Protein AF-0000000085036909 (afdb_homodimer)

pLDDT: mean 96.8, std 3.15, range [80.12, 98.94]

InterPro domains:
  IPR023635 Peptide deformylase [PF01327] (7-136)
  IPR023635 Peptide deformylase [PIRSF004749] (11-136)
  IPR023635 Peptide deformylase [PR01576] (30-59)
  IPR023635 Peptide deformylase [PR01576] (83-94)
  IPR023635 Peptide deformylase [PR01576] (113-136)
  IPR023635 Peptide deformylase [PTHR10458] (5-136)
  IPR023635 Peptide deformylase [cd00487] (5-136)
  IPR036821 Peptide deformylase superfamily [G3DSA:3.90.45.10] (1-136)
  IPR036821 Peptide deformylase superfamily [SSF56420] (6-136)

Sequence (272 aa):
MIKSVVHDEARLVQRSQPATPADGQTITDLIDTLRANQENCVGMAANMIGVNRRIIVVDMGILPVAMINPEITKMAGPYDTQEGCLSLSGERPTHRFKTIDVTFLNQNFQKQRQTFTGFVAQIIQHEVEHCNGILIMIKSVVHDEARLVQRSQPATPADGQTITDLIDTLRANQENCVGMAANMIGVNRRIIVVD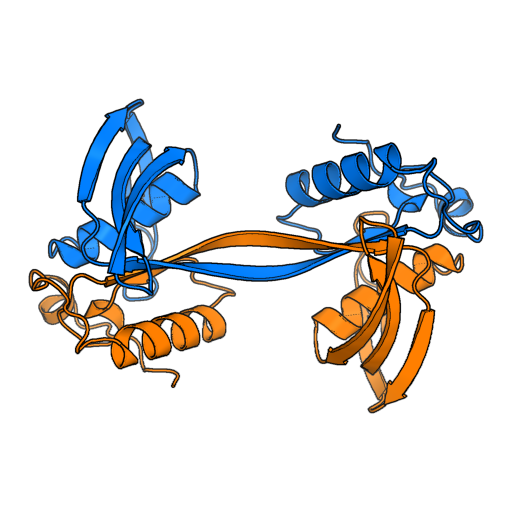MGILPVAMINPEITKMAGPYDTQEGCLSLSGERPTHRFKTIDVTFLNQNFQKQRQTFTGFVAQIIQHEVEHCNGILI

Nearest PDB structures (foldseek):
  6jf8-assembly1_B  TM=5.250E-01  e=4.910E-09  Acinetobacter baumannii
  6jf5-assembly1_A  TM=5.193E-01  e=4.629E-09  Acinetobacter baumannii
  6jf3-assembly1_B  TM=5.203E-01  e=6.213E-09  Acinetobacter baumannii
  6jf6-assembly1_D  TM=5.079E-01  e=4.115E-09  Acinetobacter baumannii
  6jf7-assembly1_A  TM=5.240E-01  e=5.523E-09  Acinetobacter baumannii

Solvent-accessible surface area (backbone atoms only — not comparable to full-atom values): 14535 Å² total; per-residue (Å²): 92,72,61,67,74,41,59,57,62,79,64,38,41,47,61,33,38,83,61,56,85,86,45,52,64,57,54,50,22,50,52,42,30,43,63,75,38,50,92,72,38,60,57,43,28,35,44,42,57,70,37,66,33,21,35,32,34,36,43,76,40,76,41,73,43,57,34,35,50,59,41,80,77,45,74,42,65,75,46,79,50,72,45,67,44,86,48,49,84,65,70,44,77,41,81,45,39,40,31,32,30,36,38,24,20,38,92,84,65,44,82,43,75,50,77,39,50,51,70,59,22,44,46,50,53,50,31,49,31,33,32,65,21,37,86,116,92,72,60,67,73,41,60,57,62,79,66,39,42,47,61,33,38,83,60,54,86,87,45,52,66,56,56,50,21,49,51,42,30,43,64,76,36,50,92,74,38,58,58,43,29,34,42,42,56,72,36,65,32,22,36,32,35,34,43,76,39,75,42,72,44,56,33,34,51,57,41,79,78,45,73,41,65,74,47,78,49,72,44,67,44,87,50,49,84,65,69,45,77,42,79,46,36,40,32,32,30,36,38,25,20,38,93,83,66,44,82,42,74,50,78,38,50,51,68,57,23,44,46,51,52,52,31,50,30,34,33,64,23,37,89,114

Radius of gyration: 21.13 Å; Cα contacts (8 Å, |Δi|>4): 619; chains: 2; bounding box: 41×58×46 Å

Organism: Levilactobacillus brevis (strain ATCC 367 / BCRC 12310 / CIP 105137 / JCM 1170 / LMG 11437 / NCIMB 947 / NCTC 947) (NCBI:txid387344)

Foldseek 3Di:
DAADFDPDVVQVPDAADEDDPVCVVLQVRQVVNCVVVVVPDFKDASSRRPHRYGDMDGRPDDDDWDFAPKDWDDFAAKDKDWDDDPVDDDIDIDIFGQKIWMWGAGPVGHIDIDMDGDPVRVVVVQVVCVVVVHRD/DAADFDPPVVQVPDAADEDDPVCVVLQVRQVVNCVVVVVPDFKDASSRRPHRYGDMDGRPDDDDWDFAPKDWDDFAAKDKDWDDDPVDDDIDIDIFGQKIWMWGAGPVGHIDIDMDGDPVRVVVVQVVCVVVVHND

Structure (mmCIF, N/CA/C/O backbone):
data_AF-0000000085036909-model_v1
#
loop_
_entity.id
_entity.type
_entity.pdbx_description
1 polymer 'N-formylmethionyl-tRNA deformylase'
#
loop_
_atom_site.group_PDB
_atom_site.id
_atom_site.type_symbol
_atom_site.label_atom_id
_atom_site.label_alt_id
_atom_site.label_comp_id
_atom_site.label_asym_id
_atom_site.label_entity_id
_atom_site.label_seq_id
_atom_site.pdbx_PDB_ins_code
_atom_site.Cartn_x
_atom_site.Cartn_y
_atom_site.Cartn_z
_atom_site.occupancy
_atom_site.B_iso_or_equiv
_atom_site.auth_seq_id
_atom_site.auth_comp_id
_atom_site.auth_asym_id
_atom_site.auth_atom_id
_atom_site.pdbx_PDB_model_num
ATOM 1 N N . MET A 1 1 ? 15.594 -10.531 -6.348 1 94.06 1 MET A N 1
ATOM 2 C CA . MET A 1 1 ? 15.891 -9.914 -7.637 1 94.06 1 MET A CA 1
ATOM 3 C C . MET A 1 1 ? 14.633 -9.789 -8.492 1 94.06 1 MET A C 1
ATOM 5 O O . MET A 1 1 ? 13.789 -10.688 -8.484 1 94.06 1 MET A O 1
ATOM 9 N N . ILE A 1 2 ? 14.594 -8.766 -9.195 1 97 2 ILE A N 1
ATOM 10 C CA . ILE A 1 2 ? 13.477 -8.531 -10.102 1 97 2 ILE A CA 1
ATOM 11 C C . ILE A 1 2 ? 13.578 -9.484 -11.289 1 97 2 ILE A C 1
ATOM 13 O O . ILE A 1 2 ? 14.641 -9.625 -11.898 1 97 2 ILE A O 1
ATOM 17 N N . LYS A 1 3 ? 12.531 -10.133 -11.578 1 98 3 LYS A N 1
ATOM 18 C CA . LYS A 1 3 ? 12.5 -11.109 -12.664 1 98 3 LYS A CA 1
ATOM 19 C C . LYS A 1 3 ? 11.625 -10.617 -13.812 1 98 3 LYS A C 1
ATOM 21 O O . LYS A 1 3 ? 10.781 -9.734 -13.625 1 98 3 LYS A O 1
ATOM 26 N N . SER A 1 4 ? 11.914 -11.164 -14.938 1 97.81 4 SER A N 1
ATOM 27 C CA . SER A 1 4 ? 11.055 -10.875 -16.078 1 97.81 4 SER A CA 1
ATOM 28 C C . SER A 1 4 ? 9.711 -11.578 -15.953 1 97.81 4 SER A C 1
ATOM 30 O O . SER A 1 4 ? 9.633 -12.695 -15.445 1 97.81 4 SER A O 1
ATOM 32 N N . VAL A 1 5 ? 8.734 -11 -16.547 1 97.94 5 VAL A N 1
ATOM 33 C CA . VAL A 1 5 ? 7.383 -11.539 -16.484 1 97.94 5 VAL A CA 1
ATOM 34 C C . VAL A 1 5 ? 7.145 -12.469 -17.672 1 97.94 5 VAL A C 1
ATOM 36 O O . VAL A 1 5 ? 7.5 -12.141 -18.797 1 97.94 5 VAL A O 1
ATOM 39 N N . VAL A 1 6 ? 6.613 -13.617 -17.391 1 98.06 6 VAL A N 1
ATOM 40 C CA . VAL A 1 6 ? 6.293 -14.609 -18.422 1 98.06 6 VAL A CA 1
ATOM 41 C C . VAL A 1 6 ? 4.988 -14.227 -19.125 1 98.06 6 VAL A C 1
ATOM 43 O O . VAL A 1 6 ? 3.984 -13.945 -18.469 1 98.06 6 VAL A O 1
ATOM 46 N N . HIS A 1 7 ? 5.012 -14.234 -20.438 1 97.56 7 HIS A N 1
ATOM 47 C CA . HIS A 1 7 ? 3.822 -13.891 -21.219 1 97.56 7 HIS A CA 1
ATOM 48 C C . HIS A 1 7 ? 3.342 -15.078 -22.047 1 97.56 7 HIS A C 1
ATOM 50 O O . HIS A 1 7 ? 2.291 -15 -22.688 1 97.56 7 HIS A O 1
ATOM 56 N N . ASP A 1 8 ? 4.09 -16.156 -22.016 1 97.06 8 ASP A N 1
ATOM 57 C CA . ASP A 1 8 ? 3.738 -17.375 -22.734 1 97.06 8 ASP A CA 1
ATOM 58 C C . ASP A 1 8 ? 2.586 -18.109 -22.047 1 97.06 8 ASP A C 1
ATOM 60 O O . ASP A 1 8 ? 2.777 -18.734 -21.016 1 97.06 8 ASP A O 1
ATOM 64 N N . GLU A 1 9 ? 1.397 -18.094 -22.641 1 95.62 9 GLU A N 1
ATOM 65 C CA . GLU A 1 9 ? 0.203 -18.688 -22.031 1 95.62 9 GLU A CA 1
ATOM 66 C C . GLU A 1 9 ? 0.373 -20.188 -21.812 1 95.62 9 GLU A C 1
ATOM 68 O O . GLU A 1 9 ? -0.154 -20.734 -20.844 1 95.62 9 GLU A O 1
ATOM 73 N N . ALA A 1 10 ? 1.074 -20.859 -22.672 1 96.31 10 ALA A N 1
ATOM 74 C CA . ALA A 1 10 ? 1.283 -22.297 -22.562 1 96.31 10 ALA A CA 1
ATOM 75 C C . ALA A 1 10 ? 2.02 -22.641 -21.266 1 96.31 10 ALA A C 1
ATOM 77 O O . ALA A 1 10 ? 1.785 -23.703 -20.672 1 96.31 10 ALA A O 1
ATOM 78 N N . ARG A 1 11 ? 2.857 -21.781 -20.891 1 96.25 11 ARG A N 1
ATOM 79 C CA . ARG A 1 11 ? 3.596 -21.984 -19.656 1 96.25 11 ARG A CA 1
ATOM 80 C C . ARG A 1 11 ? 2.732 -21.641 -18.438 1 96.25 11 ARG A C 1
ATOM 82 O O . ARG A 1 11 ? 2.836 -22.281 -17.391 1 96.25 11 ARG A O 1
ATOM 89 N N . LEU A 1 12 ? 1.892 -20.703 -18.625 1 97.44 12 LEU A N 1
ATOM 90 C CA . LEU A 1 12 ? 1.121 -20.156 -17.516 1 97.44 12 LEU A CA 1
ATOM 91 C C . LEU A 1 12 ? -0.038 -21.078 -17.156 1 97.44 12 LEU A C 1
ATOM 93 O O . LEU A 1 12 ? -0.618 -20.953 -16.078 1 97.44 12 LEU A O 1
ATOM 97 N N . VAL A 1 13 ? -0.353 -22.047 -18 1 97.25 13 VAL A N 1
ATOM 98 C CA . VAL A 1 13 ? -1.506 -22.891 -17.719 1 97.25 13 VAL A CA 1
ATOM 99 C C . VAL A 1 13 ? -1.048 -24.203 -17.062 1 97.25 13 VAL A C 1
ATOM 101 O O . VAL A 1 13 ? -1.859 -25.094 -16.812 1 97.25 13 VAL A O 1
ATOM 104 N N . GLN A 1 14 ? 0.235 -24.312 -16.828 1 97.44 14 GLN A N 1
ATOM 105 C CA . GLN A 1 14 ? 0.732 -25.484 -16.109 1 97.44 14 GLN A CA 1
ATOM 106 C C . GLN A 1 14 ? 0.448 -25.375 -14.617 1 97.44 14 GLN A C 1
ATOM 108 O O . GLN A 1 14 ? 0.795 -24.375 -13.984 1 97.44 14 GLN A O 1
ATOM 113 N N . ARG A 1 15 ? -0.161 -26.438 -14.078 1 98.19 15 ARG A N 1
ATOM 114 C CA . ARG A 1 15 ? -0.463 -26.438 -12.648 1 98.19 15 ARG A CA 1
ATOM 115 C C . ARG A 1 15 ? 0.816 -26.406 -11.82 1 98.19 15 ARG A C 1
ATOM 117 O O . ARG A 1 15 ? 1.766 -27.141 -12.102 1 98.19 15 ARG A O 1
ATOM 124 N N . SER A 1 16 ? 0.781 -25.562 -10.852 1 98.62 16 SER A N 1
ATOM 125 C CA . SER A 1 16 ? 1.952 -25.406 -9.992 1 98.62 16 SER A CA 1
ATOM 126 C C . SER A 1 16 ? 2.102 -26.594 -9.047 1 98.62 16 SER A C 1
ATOM 128 O O . SER A 1 16 ? 1.113 -27.234 -8.688 1 98.62 16 SER A O 1
ATOM 130 N N . GLN A 1 17 ? 3.287 -26.844 -8.656 1 98.69 17 GLN A N 1
ATOM 131 C CA . GLN A 1 17 ? 3.604 -27.844 -7.629 1 98.69 17 GLN A CA 1
ATOM 132 C C . GLN A 1 17 ? 3.67 -27.203 -6.246 1 98.69 17 GLN A C 1
ATOM 134 O O . GLN A 1 17 ? 3.99 -26.016 -6.121 1 98.69 17 GLN A O 1
ATOM 139 N N . PRO A 1 18 ? 3.434 -28.016 -5.207 1 98.69 18 PRO A N 1
ATOM 140 C CA . PRO A 1 18 ? 3.541 -27.453 -3.861 1 98.69 18 PRO A CA 1
ATOM 141 C C . PRO A 1 18 ? 4.922 -26.859 -3.57 1 98.69 18 PRO A C 1
ATOM 143 O O . PRO A 1 18 ? 5.934 -27.422 -3.994 1 98.69 18 PRO A O 1
ATOM 146 N N . ALA A 1 19 ? 4.906 -25.75 -2.859 1 98.75 19 ALA A N 1
ATOM 147 C CA . 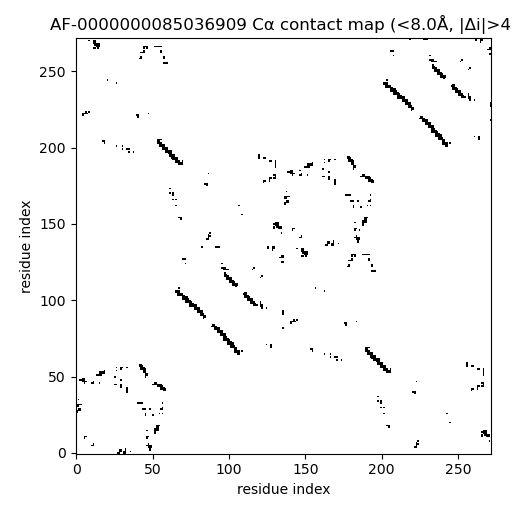ALA A 1 19 ? 6.156 -25.109 -2.465 1 98.75 19 ALA A CA 1
ATOM 148 C C . ALA A 1 19 ? 6.695 -25.703 -1.167 1 98.75 19 ALA A C 1
ATOM 150 O O . ALA A 1 19 ? 5.938 -26.281 -0.382 1 98.75 19 ALA A O 1
ATOM 151 N N . THR A 1 20 ? 7.992 -25.594 -0.98 1 98.06 20 THR A N 1
ATOM 152 C CA . THR A 1 20 ? 8.711 -26.031 0.212 1 98.06 20 THR A CA 1
ATOM 153 C C . THR A 1 20 ? 9.648 -24.938 0.712 1 98.06 20 THR A C 1
ATOM 155 O O . THR A 1 20 ? 9.844 -23.922 0.039 1 98.06 20 THR A O 1
ATOM 158 N N . PRO A 1 21 ? 10.203 -25.141 1.901 1 97.06 21 PRO A N 1
ATOM 159 C CA . PRO A 1 21 ? 11.141 -24.141 2.418 1 97.06 21 PRO A CA 1
ATOM 160 C C . PRO A 1 21 ? 12.32 -23.906 1.482 1 97.06 21 PRO A C 1
ATOM 162 O O . PRO A 1 21 ? 12.961 -22.844 1.548 1 97.06 21 PRO A O 1
ATOM 165 N N . ALA A 1 22 ? 12.555 -24.797 0.584 1 97.25 22 ALA A N 1
ATOM 166 C CA . ALA A 1 22 ? 13.633 -24.641 -0.392 1 97.25 22 ALA A CA 1
ATOM 167 C C . ALA A 1 22 ? 13.297 -23.562 -1.414 1 97.25 22 ALA A C 1
ATOM 169 O O . ALA A 1 22 ? 14.18 -23.094 -2.148 1 97.25 22 ALA A O 1
ATOM 170 N N . ASP A 1 23 ? 12.102 -23.094 -1.407 1 97.94 23 ASP A N 1
ATOM 171 C CA . ASP A 1 23 ? 11.648 -22.125 -2.402 1 97.94 23 ASP A CA 1
ATOM 172 C C . ASP A 1 23 ? 11.727 -20.703 -1.862 1 97.94 23 ASP A C 1
ATOM 174 O O . ASP A 1 23 ? 11.078 -19.797 -2.387 1 97.94 23 ASP A O 1
ATOM 178 N N . GLY A 1 24 ? 12.492 -20.438 -0.903 1 97.25 24 GLY A N 1
ATOM 179 C CA . GLY A 1 24 ? 12.609 -19.141 -0.262 1 97.25 24 GLY A CA 1
ATOM 180 C C . GLY A 1 24 ? 13.016 -18.031 -1.22 1 97.25 24 GLY A C 1
ATOM 181 O O . GLY A 1 24 ? 12.492 -16.922 -1.153 1 97.25 24 GLY A O 1
ATOM 182 N N . GLN A 1 25 ? 13.93 -18.375 -2.084 1 97.75 25 GLN A N 1
ATOM 183 C CA . GLN A 1 25 ? 14.398 -17.375 -3.037 1 97.75 25 GLN A CA 1
ATOM 184 C C . GLN A 1 25 ? 13.281 -16.938 -3.982 1 97.75 25 GLN A C 1
ATOM 186 O O . GLN A 1 25 ? 13.211 -15.781 -4.387 1 97.75 25 GLN A O 1
ATOM 191 N N . THR A 1 26 ? 12.484 -17.859 -4.352 1 98.31 26 THR A N 1
ATOM 192 C CA . THR A 1 26 ? 11.352 -17.562 -5.215 1 98.31 26 THR A CA 1
ATOM 193 C C . THR A 1 26 ? 10.43 -16.531 -4.551 1 98.31 26 THR A C 1
ATOM 195 O O . THR A 1 26 ? 9.953 -15.602 -5.203 1 98.31 26 THR A O 1
ATOM 198 N N . ILE A 1 27 ? 10.18 -16.688 -3.293 1 98.12 27 ILE A N 1
ATOM 199 C CA . ILE A 1 27 ? 9.344 -15.766 -2.533 1 98.12 27 ILE A CA 1
ATOM 200 C C . IL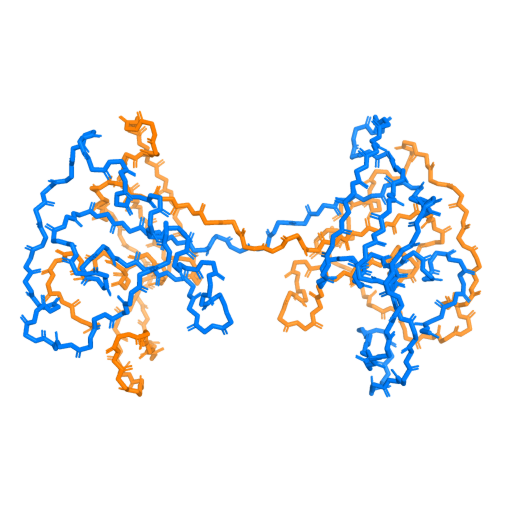E A 1 27 ? 9.922 -14.359 -2.598 1 98.12 27 ILE A C 1
ATOM 202 O O . ILE A 1 27 ? 9.211 -13.398 -2.918 1 98.12 27 ILE A O 1
ATOM 206 N N . THR A 1 28 ? 11.18 -14.258 -2.387 1 97.5 28 THR A N 1
ATOM 207 C CA . THR A 1 28 ? 11.867 -12.977 -2.4 1 97.5 28 THR A CA 1
ATOM 208 C C . THR A 1 28 ? 11.805 -12.344 -3.787 1 97.5 28 THR A C 1
ATOM 210 O O . THR A 1 28 ? 11.492 -11.156 -3.92 1 97.5 28 THR A O 1
ATOM 213 N N . ASP A 1 29 ? 12.078 -13.148 -4.766 1 98.44 29 ASP A N 1
ATOM 214 C CA . ASP A 1 29 ? 12.055 -12.656 -6.141 1 98.44 29 ASP A CA 1
ATOM 215 C C . ASP A 1 29 ? 10.664 -12.164 -6.523 1 98.44 29 ASP A C 1
ATOM 217 O O . ASP A 1 29 ? 10.523 -11.156 -7.219 1 98.44 29 ASP A O 1
ATOM 221 N N . LEU A 1 30 ? 9.719 -12.875 -6.117 1 98.25 30 LEU A N 1
ATOM 222 C CA . LEU A 1 30 ? 8.336 -12.523 -6.434 1 98.25 30 LEU A CA 1
ATOM 223 C C . LEU A 1 30 ? 7.949 -11.203 -5.781 1 98.25 30 LEU A C 1
ATOM 225 O O . LEU A 1 30 ? 7.332 -10.344 -6.422 1 98.25 30 LEU A O 1
ATOM 229 N N . ILE A 1 31 ? 8.297 -11.031 -4.531 1 96.5 31 ILE A N 1
ATOM 230 C CA . ILE A 1 31 ? 8.023 -9.797 -3.809 1 96.5 31 ILE A CA 1
ATOM 231 C C . ILE A 1 31 ? 8.734 -8.633 -4.496 1 96.5 31 ILE A C 1
ATOM 233 O O . ILE A 1 31 ? 8.133 -7.586 -4.746 1 96.5 31 ILE A O 1
ATOM 237 N N . ASP A 1 32 ? 9.977 -8.812 -4.82 1 96.56 32 ASP A N 1
ATOM 238 C CA . ASP A 1 32 ? 10.758 -7.781 -5.496 1 96.56 32 ASP A CA 1
ATOM 239 C C . ASP A 1 32 ? 10.133 -7.406 -6.836 1 96.56 32 ASP A C 1
ATOM 241 O O . ASP A 1 32 ? 10.062 -6.227 -7.191 1 96.56 32 ASP A O 1
ATOM 245 N N . THR A 1 33 ? 9.695 -8.328 -7.57 1 97.75 33 THR A N 1
ATOM 246 C CA . THR A 1 33 ? 9.125 -8.117 -8.891 1 97.75 33 THR A CA 1
ATOM 247 C C . THR A 1 33 ? 7.781 -7.398 -8.789 1 97.75 33 THR A C 1
ATOM 249 O O . THR A 1 33 ? 7.48 -6.512 -9.586 1 97.75 33 THR A O 1
ATOM 252 N N . LEU A 1 34 ? 6.98 -7.816 -7.797 1 96.62 34 LEU A N 1
ATOM 253 C CA . LEU A 1 34 ? 5.727 -7.109 -7.57 1 96.62 34 LEU A CA 1
ATOM 254 C C . LEU A 1 34 ? 5.98 -5.641 -7.254 1 96.62 34 LEU A C 1
ATOM 256 O O . LEU A 1 34 ? 5.332 -4.758 -7.82 1 96.62 34 LEU A O 1
ATOM 260 N N . ARG A 1 35 ? 6.918 -5.391 -6.391 1 91.62 35 ARG A N 1
ATOM 261 C CA . ARG A 1 35 ? 7.258 -4.027 -6.008 1 91.62 35 ARG A CA 1
ATOM 262 C C . ARG A 1 35 ? 7.672 -3.203 -7.223 1 91.62 35 ARG A C 1
ATOM 264 O O . ARG A 1 35 ? 7.277 -2.043 -7.359 1 91.62 35 ARG A O 1
ATOM 271 N N . ALA A 1 36 ? 8.383 -3.787 -8.062 1 92.75 36 ALA A N 1
ATOM 272 C CA . ALA A 1 36 ? 8.883 -3.107 -9.25 1 92.75 36 ALA A CA 1
ATOM 273 C C . ALA A 1 36 ? 7.758 -2.803 -10.234 1 92.75 36 ALA A C 1
ATOM 275 O O . ALA A 1 36 ? 7.902 -1.948 -11.109 1 92.75 36 ALA A O 1
ATOM 276 N N . ASN A 1 37 ? 6.668 -3.527 -10.125 1 93.19 37 ASN A N 1
ATOM 277 C CA . ASN A 1 37 ? 5.555 -3.381 -11.055 1 93.19 37 ASN A CA 1
ATOM 278 C C . ASN A 1 37 ? 4.305 -2.852 -10.352 1 93.19 37 ASN A C 1
ATOM 280 O O . ASN A 1 37 ? 3.189 -3.043 -10.836 1 93.19 37 ASN A O 1
ATOM 284 N N . GLN A 1 38 ? 4.453 -2.23 -9.242 1 88 38 GLN A N 1
ATOM 285 C CA . GLN A 1 38 ? 3.359 -1.909 -8.328 1 88 38 GLN A CA 1
ATOM 286 C C . GLN A 1 38 ? 2.377 -0.933 -8.969 1 88 38 GLN A C 1
ATOM 288 O O . GLN A 1 38 ? 1.223 -0.839 -8.555 1 88 38 GLN A O 1
ATOM 293 N N . GLU A 1 39 ? 2.777 -0.217 -9.969 1 82.25 39 GLU A N 1
ATOM 294 C CA . GLU A 1 39 ? 1.906 0.742 -10.641 1 82.25 39 GLU A CA 1
ATOM 295 C C . GLU A 1 39 ? 0.846 0.032 -11.484 1 82.25 39 GLU A C 1
ATOM 297 O O . GLU A 1 39 ? -0.222 0.589 -11.742 1 82.25 39 GLU A O 1
ATOM 302 N N . ASN A 1 40 ? 1.102 -1.263 -11.805 1 88 40 ASN A N 1
ATOM 303 C CA . ASN A 1 40 ? 0.221 -1.941 -12.742 1 88 40 ASN A CA 1
ATOM 304 C C . ASN A 1 40 ? -0.164 -3.334 -12.25 1 88 40 ASN A C 1
ATOM 306 O O . ASN A 1 40 ? -0.818 -4.094 -12.969 1 88 40 ASN A O 1
ATOM 310 N N . CYS A 1 41 ? 0.279 -3.617 -11.156 1 92.12 41 CYS A N 1
ATOM 311 C CA . CYS A 1 41 ? 0.1 -4.992 -10.695 1 92.12 41 CYS A CA 1
ATOM 312 C C . CYS A 1 41 ? -0.059 -5.047 -9.188 1 92.12 41 CYS A C 1
ATOM 314 O O . CYS A 1 41 ? 0.703 -4.414 -8.453 1 92.12 41 CYS A O 1
ATOM 316 N N . VAL A 1 42 ? -1.078 -5.777 -8.734 1 93.56 42 VAL A N 1
ATOM 317 C CA . VAL A 1 42 ? -1.327 -5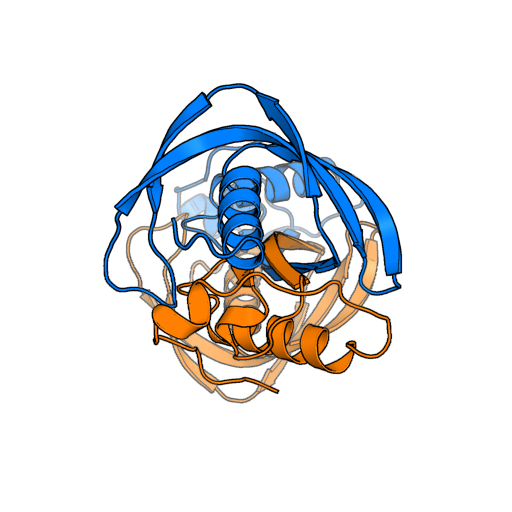.812 -7.297 1 93.56 42 VAL A CA 1
ATOM 318 C C . VAL A 1 42 ? -1.194 -7.242 -6.785 1 93.56 42 VAL A C 1
ATOM 320 O O . VAL A 1 42 ? -1.35 -7.5 -5.59 1 93.56 42 VAL A O 1
ATOM 323 N N . GLY A 1 43 ? -0.866 -8.234 -7.543 1 97.5 43 GLY A N 1
ATOM 324 C CA . GLY A 1 43 ? -0.618 -9.625 -7.199 1 97.5 43 GLY A CA 1
ATOM 325 C C . GLY A 1 43 ? 0.16 -10.367 -8.266 1 97.5 43 GLY A C 1
ATOM 326 O O . GLY A 1 43 ? 0.117 -10.008 -9.445 1 97.5 43 GLY A O 1
ATOM 327 N N . MET A 1 44 ? 0.805 -11.328 -7.762 1 98.06 44 MET A N 1
ATOM 328 C CA . MET A 1 44 ? 1.596 -12.141 -8.68 1 98.06 44 MET A CA 1
ATOM 329 C C . MET A 1 44 ? 1.713 -13.578 -8.18 1 98.06 44 MET A C 1
ATOM 331 O O . MET A 1 44 ? 1.885 -13.805 -6.977 1 98.06 44 MET A O 1
ATOM 335 N N . ALA A 1 45 ? 1.691 -14.453 -9.156 1 98.62 45 ALA A N 1
ATOM 336 C CA . ALA A 1 45 ? 1.993 -15.852 -8.867 1 98.62 45 ALA A CA 1
ATOM 337 C C . ALA A 1 45 ? 3.387 -16.219 -9.367 1 98.62 45 ALA A C 1
ATOM 339 O O . ALA A 1 45 ? 3.908 -15.602 -10.289 1 98.62 45 ALA A O 1
ATOM 340 N N . ALA A 1 46 ? 3.922 -17.312 -8.758 1 98.75 46 ALA A N 1
ATOM 341 C CA . ALA A 1 46 ? 5.293 -17.703 -9.07 1 98.75 46 ALA A CA 1
ATOM 342 C C . ALA A 1 46 ? 5.438 -18.094 -10.539 1 98.75 46 ALA A C 1
ATOM 344 O O . ALA A 1 46 ? 6.484 -17.859 -11.148 1 98.75 46 ALA A O 1
ATOM 345 N N . ASN A 1 47 ? 4.41 -18.688 -11.109 1 98.44 47 ASN A N 1
ATOM 346 C CA . ASN A 1 47 ? 4.512 -19.078 -12.516 1 98.44 47 ASN A CA 1
ATOM 347 C C . ASN A 1 47 ? 4.637 -17.859 -13.43 1 98.44 47 ASN A C 1
ATOM 349 O O . ASN A 1 47 ? 5.152 -17.969 -14.547 1 98.44 47 ASN A O 1
ATOM 353 N N . MET A 1 48 ? 4.258 -16.703 -12.992 1 98.44 48 MET A N 1
ATOM 354 C CA . MET A 1 48 ? 4.371 -15.469 -13.758 1 98.44 48 MET A CA 1
ATOM 355 C C . MET A 1 48 ? 5.824 -15.023 -13.859 1 98.44 48 MET A C 1
ATOM 357 O O . MET A 1 48 ? 6.156 -14.156 -14.672 1 98.44 48 MET A O 1
ATOM 361 N N . ILE A 1 49 ? 6.676 -15.609 -13.055 1 98.31 49 ILE A N 1
ATOM 362 C CA . ILE A 1 49 ? 8.094 -15.297 -13.188 1 98.31 49 ILE A CA 1
ATOM 363 C C . ILE A 1 49 ? 8.867 -16.562 -13.562 1 98.31 49 ILE A C 1
ATOM 365 O O . ILE A 1 49 ? 10.078 -16.656 -13.344 1 98.31 49 ILE A O 1
ATOM 369 N N . GLY A 1 50 ? 8.211 -17.547 -13.969 1 97.88 50 GLY A N 1
ATOM 370 C CA . GLY A 1 50 ? 8.844 -18.703 -14.578 1 97.88 50 GLY A CA 1
ATOM 371 C C . GLY A 1 50 ? 9.086 -19.828 -13.594 1 97.88 50 GLY A C 1
ATOM 372 O O . GLY A 1 50 ? 9.797 -20.797 -13.906 1 97.88 50 GLY A O 1
ATOM 373 N N . VAL A 1 51 ? 8.609 -19.719 -12.438 1 98.5 51 VAL A N 1
ATOM 374 C CA . VAL A 1 51 ? 8.781 -20.766 -11.438 1 98.5 51 VAL A CA 1
ATOM 375 C C . VAL A 1 51 ? 7.449 -21.469 -11.172 1 98.5 51 VAL A C 1
ATOM 377 O O . VAL A 1 51 ? 6.473 -20.812 -10.781 1 98.5 51 VAL A O 1
ATOM 380 N N . ASN A 1 52 ? 7.414 -22.766 -11.336 1 98.25 52 ASN A N 1
ATOM 381 C CA . ASN A 1 52 ? 6.168 -23.531 -11.227 1 98.25 52 ASN A CA 1
ATOM 382 C C . ASN A 1 52 ? 5.953 -24.047 -9.812 1 98.25 52 ASN A C 1
ATOM 384 O O . ASN A 1 52 ? 5.855 -25.266 -9.602 1 98.25 52 ASN A O 1
ATOM 388 N N . ARG A 1 53 ? 5.828 -23.188 -8.836 1 98.75 53 ARG A N 1
ATOM 389 C CA . ARG A 1 53 ? 5.551 -23.469 -7.434 1 98.75 53 ARG A CA 1
ATOM 390 C C . ARG A 1 53 ? 4.332 -22.688 -6.949 1 98.75 53 ARG A C 1
ATOM 392 O O . ARG A 1 53 ? 4.113 -21.547 -7.359 1 98.75 53 ARG A O 1
ATOM 399 N N . ARG A 1 54 ? 3.588 -23.281 -6.07 1 98.88 54 ARG A N 1
ATOM 400 C CA . ARG A 1 54 ? 2.33 -22.719 -5.586 1 98.88 54 ARG A CA 1
ATOM 401 C C . ARG A 1 54 ? 2.58 -21.609 -4.57 1 98.88 54 ARG A C 1
ATOM 403 O O . ARG A 1 54 ? 2.414 -21.812 -3.365 1 98.88 54 ARG A O 1
ATOM 410 N N . ILE A 1 55 ? 3.035 -20.516 -5.066 1 98.88 55 ILE A N 1
ATOM 411 C CA . ILE A 1 55 ? 3.342 -19.328 -4.297 1 98.88 55 ILE A CA 1
ATOM 412 C C . ILE A 1 55 ? 2.695 -18.109 -4.953 1 98.88 55 ILE A C 1
ATOM 414 O O . ILE A 1 55 ? 2.809 -17.906 -6.168 1 98.88 55 ILE A O 1
ATOM 418 N N . ILE A 1 56 ? 2.006 -17.297 -4.184 1 98.88 56 ILE A N 1
ATOM 419 C CA . ILE A 1 56 ? 1.516 -16.016 -4.68 1 98.88 56 ILE A CA 1
ATOM 420 C C . ILE A 1 56 ? 1.925 -14.906 -3.721 1 98.88 56 ILE A C 1
ATOM 422 O O . ILE A 1 56 ? 2.234 -15.164 -2.555 1 98.88 56 ILE A O 1
ATOM 426 N N . VAL A 1 57 ? 2.016 -13.703 -4.23 1 98.56 57 VAL A N 1
ATOM 427 C CA . VAL A 1 57 ? 2.166 -12.492 -3.43 1 98.56 57 VAL A CA 1
ATOM 428 C C . VAL A 1 57 ? 1.062 -11.5 -3.783 1 98.56 57 VAL A C 1
ATOM 430 O O . VAL A 1 57 ? 0.734 -11.312 -4.957 1 98.56 57 VAL A O 1
ATOM 433 N N . VAL A 1 58 ? 0.481 -10.938 -2.795 1 97.69 58 VAL A N 1
ATOM 434 C CA . VAL A 1 58 ? -0.645 -10.023 -2.984 1 97.69 58 VAL A CA 1
ATOM 435 C C . VAL A 1 58 ? -0.392 -8.727 -2.227 1 97.69 58 VAL A C 1
ATOM 437 O O . VAL A 1 58 ? 0.077 -8.742 -1.086 1 97.69 58 VAL A O 1
ATOM 440 N N . ASP A 1 59 ? -0.643 -7.664 -2.973 1 94.38 59 ASP A N 1
ATOM 441 C CA . ASP A 1 59 ? -0.619 -6.359 -2.32 1 94.38 59 ASP A CA 1
ATOM 442 C C . ASP A 1 59 ? -1.872 -6.145 -1.476 1 94.38 59 ASP A C 1
ATOM 444 O O . ASP A 1 59 ? -2.98 -6.062 -2.01 1 94.38 59 ASP A O 1
ATOM 448 N N . MET A 1 60 ? -1.724 -6.027 -0.12 1 90.06 60 MET A N 1
ATOM 449 C CA . MET A 1 60 ? -2.859 -5.938 0.793 1 90.06 60 MET A CA 1
ATOM 450 C C . MET A 1 60 ? -3.295 -4.484 0.976 1 90.06 60 MET A C 1
ATOM 452 O O . MET A 1 60 ? -4.16 -4.191 1.803 1 90.06 60 MET A O 1
ATOM 456 N N . GLY A 1 61 ? -2.723 -3.643 0.171 1 83.44 61 GLY A N 1
ATOM 457 C CA . GLY A 1 61 ? -3.141 -2.25 0.22 1 83.44 61 GLY A CA 1
ATOM 458 C C . GLY A 1 61 ? -2.088 -1.331 0.811 1 83.44 61 GLY A C 1
ATOM 459 O O . GLY A 1 61 ? -0.893 -1.633 0.76 1 83.44 61 GLY A O 1
ATOM 460 N N . ILE A 1 62 ? -2.592 -0.173 1.322 1 80.38 62 ILE A N 1
ATOM 461 C CA . ILE A 1 62 ? -1.683 0.896 1.719 1 80.38 62 ILE A CA 1
ATOM 462 C C . ILE A 1 62 ? -1.169 0.639 3.133 1 80.38 62 ILE A C 1
ATOM 464 O O . ILE A 1 62 ? -1.846 -0.005 3.938 1 80.38 62 ILE A O 1
ATOM 468 N N . LEU A 1 63 ? 0.047 1.017 3.398 1 87.88 63 LEU A N 1
ATOM 469 C CA . LEU A 1 63 ? 0.677 1.032 4.715 1 87.88 63 LEU A CA 1
ATOM 470 C C . LEU A 1 63 ? 0.766 2.453 5.258 1 87.88 63 LEU A C 1
ATOM 472 O O . LEU A 1 63 ? 1.824 3.084 5.188 1 87.88 63 LEU A O 1
ATOM 476 N N . PRO A 1 64 ? -0.405 2.902 5.852 1 93.75 64 PRO A N 1
ATOM 477 C CA . PRO A 1 64 ? -0.379 4.266 6.391 1 93.75 64 PRO A CA 1
ATOM 478 C C . PRO A 1 64 ? 0.506 4.391 7.629 1 93.75 64 PRO A C 1
ATOM 480 O O . PRO A 1 64 ? 0.406 3.576 8.547 1 93.75 64 PRO A O 1
ATOM 483 N N . VAL A 1 65 ? 1.386 5.324 7.672 1 96.25 65 VAL A N 1
ATOM 484 C CA . VAL A 1 65 ? 2.238 5.621 8.82 1 96.25 65 VAL A CA 1
ATOM 485 C C . VAL A 1 65 ? 1.952 7.035 9.32 1 96.25 65 VAL A C 1
ATOM 487 O O . VAL A 1 65 ? 2.059 8 8.57 1 96.25 65 VAL A O 1
ATOM 490 N N . ALA A 1 66 ? 1.57 7.051 10.555 1 98.38 66 ALA A N 1
ATOM 491 C CA . ALA A 1 66 ? 1.36 8.352 11.188 1 98.38 66 ALA A CA 1
ATOM 492 C C . ALA A 1 66 ? 2.676 8.93 11.695 1 98.38 66 ALA A C 1
ATOM 494 O O . ALA A 1 66 ? 3.486 8.219 12.289 1 98.38 66 ALA A O 1
ATOM 495 N N . MET A 1 67 ? 2.936 10.164 11.414 1 98.81 67 MET A N 1
ATOM 496 C CA . MET A 1 67 ? 4.07 10.93 11.922 1 98.81 67 MET A CA 1
ATOM 497 C C . MET A 1 67 ? 3.598 12.125 12.742 1 98.81 67 MET A C 1
ATOM 499 O O . MET A 1 67 ? 3.027 13.07 12.188 1 98.81 67 MET A O 1
ATOM 503 N N . ILE A 1 68 ? 3.85 12.039 14.047 1 98.88 68 ILE A N 1
ATOM 504 C CA . ILE A 1 68 ? 3.414 13.078 14.969 1 98.88 68 ILE A CA 1
ATOM 505 C C . ILE A 1 68 ? 4.559 14.062 15.219 1 98.88 68 ILE A C 1
ATOM 507 O O . ILE A 1 68 ? 5.68 13.656 15.523 1 98.88 68 ILE A O 1
ATOM 511 N N . ASN A 1 69 ? 4.266 15.359 15.062 1 98.94 69 ASN A N 1
ATOM 512 C CA . ASN A 1 69 ? 5.227 16.453 15.203 1 98.94 69 ASN A CA 1
ATOM 513 C C . ASN A 1 69 ? 6.473 16.219 14.352 1 98.94 69 ASN A C 1
ATOM 515 O O . ASN A 1 69 ? 7.598 16.312 14.852 1 98.94 69 ASN A O 1
ATOM 519 N N . PRO A 1 70 ? 6.258 15.914 13.117 1 98.94 70 PRO A N 1
ATOM 520 C CA . PRO A 1 70 ? 7.422 15.648 12.266 1 98.94 70 PRO A CA 1
ATOM 521 C C . PRO A 1 70 ? 8.227 16.906 11.953 1 98.94 70 PRO A C 1
ATOM 523 O O . PRO A 1 70 ? 7.652 17.984 11.766 1 98.94 70 PRO A O 1
ATOM 526 N N . GLU A 1 71 ? 9.453 16.688 11.883 1 98.81 71 GLU A N 1
ATOM 527 C CA . GLU A 1 71 ? 10.398 17.734 11.484 1 98.81 71 GLU A CA 1
ATOM 528 C C . GLU A 1 71 ? 11.438 17.188 10.508 1 98.81 71 GLU A C 1
ATOM 530 O O . GLU A 1 71 ? 12.055 16.156 10.758 1 98.81 71 GLU A O 1
ATOM 535 N N . ILE A 1 72 ? 11.586 17.891 9.438 1 98.81 72 ILE A N 1
ATOM 536 C CA . ILE A 1 72 ? 12.656 17.547 8.5 1 98.81 72 ILE A CA 1
ATOM 537 C C . ILE A 1 72 ? 13.961 18.188 8.953 1 98.81 72 ILE A C 1
ATOM 539 O O . ILE A 1 72 ? 14.062 19.422 9.031 1 98.81 72 ILE A O 1
ATOM 543 N N . THR A 1 73 ? 14.977 17.375 9.141 1 98.81 73 THR A N 1
ATOM 544 C CA . THR A 1 73 ? 16.188 17.859 9.789 1 98.81 73 THR A CA 1
ATOM 545 C C . THR A 1 73 ? 17.344 17.938 8.789 1 98.81 73 THR A C 1
ATOM 547 O O . THR A 1 73 ? 18.344 18.609 9.039 1 98.81 73 THR A O 1
ATOM 550 N N . LYS A 1 74 ? 17.297 17.188 7.754 1 98.69 74 LYS A N 1
ATOM 551 C CA . LYS A 1 74 ? 18.266 17.219 6.672 1 98.69 74 LYS A CA 1
ATOM 552 C C . LYS A 1 74 ? 17.609 17 5.316 1 98.69 74 LYS A C 1
ATOM 554 O O . LYS A 1 74 ? 16.594 16.312 5.219 1 98.69 74 LYS A O 1
ATOM 559 N N . MET A 1 75 ? 18.156 17.562 4.266 1 98.56 75 MET A N 1
ATOM 560 C CA . MET A 1 75 ? 17.672 17.438 2.893 1 98.56 75 MET A CA 1
ATOM 561 C C . MET A 1 75 ? 18.844 17.344 1.918 1 98.56 75 MET A C 1
ATOM 563 O O . MET A 1 75 ? 19.859 18.031 2.094 1 98.56 75 MET A O 1
ATOM 567 N N . ALA A 1 76 ? 18.719 16.578 0.98 1 98.62 76 ALA A N 1
ATOM 568 C CA . ALA A 1 76 ? 19.766 16.438 -0.019 1 98.62 76 ALA A CA 1
ATOM 569 C C . ALA A 1 76 ? 19.188 16.078 -1.382 1 98.62 76 ALA A C 1
ATOM 571 O O . ALA A 1 76 ? 18.156 15.406 -1.464 1 98.62 76 ALA A O 1
ATOM 572 N N . GLY A 1 77 ? 19.922 16.594 -2.525 1 98.5 77 GLY A N 1
ATOM 573 C CA . GLY A 1 77 ? 19.531 16.25 -3.881 1 98.5 77 GLY A CA 1
ATOM 574 C C . GLY A 1 77 ? 18.297 16.984 -4.359 1 98.5 77 GLY A C 1
ATOM 575 O O . GLY A 1 77 ? 17.297 16.359 -4.695 1 98.5 77 GLY A O 1
ATOM 576 N N . PRO A 1 78 ? 18.422 18.266 -4.426 1 98.38 78 PRO A N 1
ATOM 577 C CA . PRO A 1 78 ? 17.281 19.078 -4.859 1 98.38 78 PRO A CA 1
ATOM 578 C C . PRO A 1 78 ? 16.859 18.766 -6.293 1 98.38 78 PRO A C 1
ATOM 580 O O . PRO A 1 78 ? 17.703 18.422 -7.129 1 98.38 78 PRO A O 1
ATOM 583 N N . TYR A 1 79 ? 15.531 18.844 -6.555 1 98.5 79 TYR A N 1
ATOM 584 C CA . TYR A 1 79 ? 14.984 18.703 -7.898 1 98.5 79 TYR A CA 1
ATOM 585 C C . TYR A 1 79 ? 13.648 19.422 -8.023 1 98.5 79 TYR A C 1
ATOM 587 O O . TYR A 1 79 ? 13.008 19.734 -7.02 1 98.5 79 TYR A O 1
ATOM 595 N N . ASP A 1 80 ? 13.258 19.609 -9.242 1 98.25 80 ASP A N 1
ATOM 596 C CA . ASP A 1 80 ? 11.961 20.234 -9.523 1 98.25 80 ASP A CA 1
ATOM 597 C C . ASP A 1 80 ? 10.914 19.172 -9.875 1 98.25 80 ASP A C 1
ATOM 599 O O . ASP A 1 80 ? 11.227 18.172 -10.5 1 98.25 80 ASP A O 1
ATOM 603 N N . THR A 1 81 ? 9.664 19.469 -9.461 1 97.69 81 THR A N 1
ATOM 604 C CA . THR A 1 81 ? 8.562 18.562 -9.773 1 97.69 81 THR A CA 1
ATOM 605 C C . THR A 1 81 ? 7.234 19.312 -9.758 1 97.69 81 THR A C 1
ATOM 607 O O . THR A 1 81 ? 7.207 20.547 -9.68 1 97.69 81 THR A O 1
ATOM 610 N N . GLN A 1 82 ? 6.203 18.594 -10.016 1 97.5 82 GLN A N 1
ATOM 611 C CA . GLN A 1 82 ? 4.832 19.094 -9.906 1 97.5 82 GLN A CA 1
ATOM 612 C C . GLN A 1 82 ? 4.012 18.219 -8.961 1 97.5 82 GLN A C 1
ATOM 614 O O . GLN A 1 82 ? 4.16 17 -8.953 1 97.5 82 GLN A O 1
ATOM 619 N N . GLU A 1 83 ? 3.191 18.906 -8.219 1 96.81 83 GLU A N 1
ATOM 620 C CA . GLU A 1 83 ? 2.375 18.188 -7.254 1 96.81 83 GLU A CA 1
ATOM 621 C C . GLU A 1 83 ? 0.926 18.656 -7.281 1 96.81 83 GLU A C 1
ATOM 623 O O . GLU A 1 83 ? 0.658 19.828 -7.562 1 96.81 83 GLU A O 1
ATOM 628 N N . GLY A 1 84 ? 0.075 17.672 -7 1 95.5 84 GLY A N 1
ATOM 629 C CA . GLY A 1 84 ? -1.296 17.969 -6.625 1 95.5 84 GLY A CA 1
ATOM 630 C C . GLY A 1 84 ? -1.571 17.766 -5.148 1 95.5 84 GLY A C 1
ATOM 631 O O . GLY A 1 84 ? -0.666 17.422 -4.383 1 95.5 84 GLY A O 1
ATOM 632 N N . CYS A 1 85 ? -2.74 18.094 -4.762 1 95.5 85 CYS A N 1
ATOM 633 C CA . CYS A 1 85 ? -3.217 17.922 -3.395 1 95.5 85 CYS A CA 1
ATOM 634 C C . CYS A 1 85 ? -4.715 17.656 -3.371 1 95.5 85 CYS A C 1
ATOM 636 O O . CYS A 1 85 ? -5.473 18.25 -4.133 1 95.5 85 CYS A O 1
ATOM 638 N N . LEU A 1 86 ? -5.023 16.734 -2.473 1 95.75 86 LEU A N 1
ATOM 639 C CA . LEU A 1 86 ? -6.445 16.406 -2.35 1 95.75 86 LEU A CA 1
ATOM 640 C C . LEU A 1 86 ? -7.25 17.656 -1.985 1 95.75 86 LEU A C 1
ATOM 642 O O . LEU A 1 86 ? -8.414 17.766 -2.365 1 95.75 86 LEU A O 1
ATOM 646 N N . SER A 1 87 ? -6.699 18.562 -1.303 1 96.81 87 SER A N 1
ATOM 647 C CA . SER A 1 87 ? -7.371 19.766 -0.825 1 96.81 87 SER A CA 1
ATOM 648 C C . SER A 1 87 ? -7.402 20.844 -1.9 1 96.81 87 SER A C 1
ATOM 650 O O . SER A 1 87 ? -8.141 21.828 -1.783 1 96.81 87 SER A O 1
ATOM 652 N N . LEU A 1 88 ? -6.625 20.75 -2.904 1 95.19 88 LEU A N 1
ATOM 653 C CA . LEU A 1 88 ? -6.449 21.812 -3.889 1 95.19 88 LEU A CA 1
ATOM 654 C C . LEU A 1 88 ? -6.785 21.312 -5.289 1 95.19 88 LEU A C 1
ATOM 656 O O . LEU A 1 88 ? -6.742 20.109 -5.551 1 95.19 88 LEU A O 1
ATOM 660 N N . SER A 1 89 ? -7.055 22.266 -6.168 1 94.19 89 SER A N 1
ATOM 661 C CA . SER A 1 89 ? -7.312 21.922 -7.562 1 94.19 89 SER A CA 1
ATOM 662 C C . SER A 1 89 ? -6.035 22 -8.398 1 94.19 89 SER A C 1
ATOM 664 O O . SER A 1 89 ? -5.23 22.906 -8.219 1 94.19 89 SER A O 1
ATOM 666 N N . GLY A 1 90 ? -5.93 20.984 -9.211 1 94.25 90 GLY A N 1
ATOM 667 C CA . GLY A 1 90 ? -4.844 21.016 -10.18 1 94.25 90 GLY A CA 1
ATOM 668 C C . GLY A 1 90 ? -3.492 20.688 -9.57 1 94.25 90 GLY A C 1
ATOM 669 O O . GLY A 1 90 ? -3.416 20.141 -8.469 1 94.25 90 GLY A O 1
ATOM 670 N N . GLU A 1 91 ? -2.447 20.859 -10.375 1 96.56 91 GLU A N 1
ATOM 671 C CA . GLU A 1 91 ? -1.06 20.641 -9.977 1 96.56 91 GLU A CA 1
ATOM 672 C C . GLU A 1 91 ? -0.273 21.953 -10 1 96.56 91 GLU A C 1
ATOM 674 O O . GLU A 1 91 ? -0.617 22.875 -10.742 1 96.56 91 GLU A O 1
ATOM 679 N N . ARG A 1 92 ? 0.72 22.109 -9.141 1 96.94 92 ARG A N 1
ATOM 680 C CA . ARG A 1 92 ? 1.596 23.266 -9.055 1 96.94 92 ARG A CA 1
ATOM 681 C C . ARG A 1 92 ? 3.062 22.859 -9.062 1 96.94 92 ARG A C 1
ATOM 683 O O . ARG A 1 92 ? 3.418 21.797 -8.531 1 96.94 92 ARG A O 1
ATOM 690 N N . PRO A 1 93 ? 3.844 23.734 -9.703 1 97.56 93 PRO A N 1
ATOM 691 C CA . PRO A 1 93 ? 5.277 23.453 -9.609 1 97.56 93 PRO A CA 1
ATOM 692 C C . PRO A 1 93 ? 5.832 23.656 -8.203 1 97.56 93 PRO A C 1
ATOM 694 O O . PRO A 1 93 ? 5.367 24.531 -7.469 1 97.56 93 PRO A O 1
ATOM 697 N N . THR A 1 94 ? 6.816 22.781 -7.879 1 98.12 94 THR A N 1
ATOM 698 C CA . THR A 1 94 ? 7.469 22.922 -6.582 1 98.12 94 THR A CA 1
ATOM 699 C C . THR A 1 94 ? 8.875 22.328 -6.617 1 98.12 94 THR A C 1
ATOM 701 O O . THR A 1 94 ? 9.266 21.703 -7.605 1 98.12 94 THR A O 1
ATOM 704 N N . HIS A 1 95 ? 9.578 22.656 -5.473 1 98.19 95 HIS A N 1
ATOM 705 C CA . HIS A 1 95 ? 10.922 22.141 -5.262 1 98.19 95 HIS A CA 1
ATOM 706 C C . HIS A 1 95 ? 10.953 21.141 -4.117 1 98.19 95 HIS A C 1
ATOM 708 O O . HIS A 1 95 ? 10.391 21.391 -3.049 1 98.19 95 HIS A O 1
ATOM 714 N N . ARG A 1 96 ? 11.57 19.953 -4.5 1 98.69 96 ARG A N 1
ATOM 715 C CA . ARG A 1 96 ? 11.68 18.891 -3.492 1 98.69 96 ARG A CA 1
ATOM 716 C C . ARG A 1 96 ? 13.109 18.375 -3.391 1 98.69 96 ARG A C 1
ATOM 718 O O . ARG A 1 96 ? 13.984 18.812 -4.145 1 98.69 96 ARG A O 1
ATOM 725 N N . PHE A 1 97 ? 13.344 17.547 -2.396 1 98.75 97 PHE A N 1
ATOM 726 C CA . PHE A 1 97 ? 14.633 16.922 -2.16 1 98.75 97 PHE A CA 1
ATOM 727 C C . PHE A 1 97 ? 14.508 15.406 -2.211 1 98.75 97 PHE A C 1
ATOM 729 O O . PHE A 1 97 ? 13.555 14.836 -1.681 1 98.75 97 PHE A O 1
ATOM 736 N N . LYS A 1 98 ? 15.438 14.742 -2.854 1 98.5 98 LYS A N 1
ATOM 737 C CA . LYS A 1 98 ? 15.391 13.305 -3.09 1 98.5 98 LYS A CA 1
ATOM 738 C C . LYS A 1 98 ? 15.523 12.531 -1.783 1 98.5 98 LYS A C 1
ATOM 740 O O . LYS A 1 98 ? 14.961 11.438 -1.639 1 98.5 98 LYS A O 1
ATOM 745 N N . THR A 1 99 ? 16.328 13.086 -0.878 1 98.69 99 THR A N 1
ATOM 746 C CA . THR A 1 99 ? 16.609 12.445 0.399 1 98.69 99 THR A CA 1
ATOM 747 C C . THR A 1 99 ? 16.375 13.414 1.557 1 98.69 99 THR A C 1
ATOM 749 O O . THR A 1 99 ? 16.844 14.555 1.517 1 98.69 99 THR A O 1
ATOM 752 N N . ILE A 1 100 ? 15.656 12.898 2.531 1 98.88 100 ILE A N 1
ATOM 753 C CA . ILE A 1 100 ? 15.445 13.727 3.713 1 98.88 100 ILE A CA 1
ATOM 754 C C . ILE A 1 100 ? 15.609 12.883 4.973 1 98.88 100 ILE A C 1
ATOM 756 O O . ILE A 1 100 ? 15.336 11.68 4.965 1 98.88 100 ILE A O 1
ATOM 760 N N . ASP A 1 101 ? 16.047 13.516 6.035 1 98.88 101 ASP A N 1
ATOM 761 C CA . ASP A 1 101 ? 15.945 12.977 7.387 1 98.88 101 ASP A CA 1
ATOM 762 C C . ASP A 1 101 ? 14.789 13.602 8.148 1 98.88 101 ASP A C 1
ATOM 764 O O . ASP A 1 101 ? 14.602 14.82 8.117 1 98.88 101 ASP A O 1
ATOM 768 N N . VAL A 1 102 ? 14.062 12.758 8.805 1 98.88 102 VAL A N 1
ATOM 769 C CA . VAL A 1 102 ? 12.891 13.258 9.523 1 98.88 102 VAL A CA 1
ATOM 770 C C . VAL A 1 102 ? 12.914 12.75 10.961 1 98.88 102 VAL A C 1
ATOM 772 O O . VAL A 1 102 ? 13.18 11.57 11.203 1 98.88 102 VAL A O 1
ATOM 775 N N . THR A 1 103 ? 12.68 13.609 11.93 1 98.88 103 THR A N 1
ATOM 776 C CA . THR A 1 103 ? 12.352 13.242 13.305 1 98.88 103 THR A CA 1
ATOM 777 C C . THR A 1 103 ? 10.852 13.383 13.555 1 98.88 103 THR A C 1
ATOM 779 O O . THR A 1 103 ? 10.211 14.305 13.047 1 98.88 103 THR A O 1
ATOM 782 N N . PHE A 1 104 ? 10.305 12.383 14.258 1 98.88 104 PHE A N 1
ATOM 783 C CA . PHE A 1 104 ? 8.875 12.422 14.555 1 98.88 104 PHE A CA 1
ATOM 784 C C . PHE A 1 104 ? 8.539 11.477 15.695 1 98.88 104 PHE A C 1
ATOM 786 O O . PHE A 1 104 ? 9.398 10.742 16.188 1 98.88 104 PHE A O 1
ATOM 793 N N . LEU A 1 105 ? 7.367 11.633 16.25 1 98.62 105 LEU A N 1
ATOM 794 C CA . LEU A 1 105 ? 6.809 10.633 17.156 1 98.62 105 LEU A CA 1
ATOM 795 C C . LEU A 1 105 ? 5.887 9.672 16.422 1 98.62 105 LEU A C 1
ATOM 797 O O . LEU A 1 105 ? 5.121 10.094 15.547 1 98.62 105 LEU A O 1
ATOM 801 N N . ASN A 1 106 ? 6.008 8.375 16.719 1 97.62 106 ASN A N 1
ATOM 802 C CA . ASN A 1 106 ? 5.07 7.43 16.125 1 97.62 106 ASN A CA 1
ATOM 803 C C . ASN A 1 106 ? 3.727 7.441 16.844 1 97.62 106 ASN A C 1
ATOM 805 O O . ASN A 1 106 ? 3.486 8.289 17.703 1 97.62 106 ASN A O 1
ATOM 809 N N . GLN A 1 107 ? 2.814 6.543 16.484 1 95.44 107 GLN A N 1
ATOM 810 C CA . GLN A 1 107 ? 1.451 6.539 17 1 95.44 107 GLN A CA 1
ATOM 811 C C . GLN A 1 107 ? 1.437 6.328 18.516 1 95.44 107 GLN A C 1
ATOM 813 O O . GLN A 1 107 ? 0.459 6.668 19.188 1 95.44 107 GLN A O 1
ATOM 818 N N . ASN A 1 108 ? 2.496 5.766 19.047 1 95.12 108 ASN A N 1
ATOM 819 C CA . ASN A 1 108 ? 2.627 5.547 20.484 1 95.12 108 ASN A CA 1
ATOM 820 C C . ASN A 1 108 ? 3.389 6.688 21.156 1 95.12 108 ASN A C 1
ATOM 822 O O . ASN A 1 108 ? 3.807 6.562 22.297 1 95.12 108 ASN A O 1
ATOM 826 N N . PHE A 1 109 ? 3.732 7.707 20.359 1 96.81 109 PHE A N 1
ATOM 827 C CA . PHE A 1 109 ? 4.41 8.914 20.812 1 96.81 109 PHE A CA 1
ATOM 828 C C . PHE A 1 109 ? 5.844 8.617 21.219 1 96.81 109 PHE A C 1
ATOM 830 O O . PHE A 1 109 ? 6.359 9.203 22.172 1 96.81 109 PHE A O 1
ATOM 837 N N . GLN A 1 110 ? 6.363 7.633 20.625 1 98 110 GLN A N 1
ATOM 838 C CA . GLN A 1 110 ? 7.785 7.34 20.781 1 98 110 GLN A CA 1
ATOM 839 C C . GLN A 1 110 ? 8.609 8.031 19.688 1 98 110 GLN A C 1
ATOM 841 O O . GLN A 1 110 ? 8.242 8.008 18.516 1 98 110 GLN A O 1
ATOM 846 N N . LYS A 1 111 ? 9.734 8.547 20.062 1 98.31 111 LYS A N 1
ATOM 847 C CA . LYS A 1 111 ? 10.586 9.305 19.156 1 98.31 111 LYS A CA 1
ATOM 848 C C . LYS A 1 111 ? 11.18 8.391 18.078 1 98.31 111 LYS A C 1
ATOM 850 O O . LYS A 1 111 ? 11.633 7.285 18.375 1 98.31 111 LYS A O 1
ATOM 855 N N . GLN A 1 112 ? 11.055 8.844 16.859 1 98.44 112 GLN A N 1
ATOM 856 C CA . GLN A 1 112 ? 11.648 8.18 15.703 1 98.44 112 GLN A CA 1
ATOM 857 C C . GLN A 1 112 ? 12.555 9.125 14.922 1 98.44 112 GLN A C 1
ATOM 859 O O . GLN A 1 112 ? 12.336 10.344 14.922 1 98.44 112 GLN A O 1
ATOM 864 N N . ARG A 1 113 ? 13.562 8.625 14.391 1 98.38 113 ARG A N 1
ATOM 865 C CA . ARG A 1 113 ? 14.398 9.289 13.391 1 98.38 113 ARG A CA 1
ATOM 866 C C . ARG A 1 113 ? 14.656 8.375 12.195 1 98.38 113 ARG A C 1
ATOM 868 O O . ARG A 1 113 ? 15.164 7.262 12.359 1 98.38 113 ARG A O 1
ATOM 875 N N . GLN A 1 114 ? 14.359 8.805 11.039 1 98.06 114 GLN A N 1
ATOM 876 C CA . GLN A 1 114 ? 14.469 7.941 9.867 1 98.06 114 GLN A CA 1
ATOM 877 C C . GLN A 1 114 ? 14.812 8.742 8.617 1 98.06 114 GLN A C 1
ATOM 879 O O . GLN A 1 114 ? 14.438 9.914 8.5 1 98.06 114 GLN A O 1
ATOM 884 N N . THR A 1 115 ? 15.547 8.117 7.727 1 98.62 115 THR A N 1
ATOM 885 C CA . THR A 1 115 ? 15.82 8.672 6.402 1 98.62 115 THR A CA 1
ATOM 886 C C . THR A 1 115 ? 14.82 8.148 5.379 1 98.62 115 THR A C 1
ATOM 888 O O . THR A 1 115 ? 14.484 6.961 5.379 1 98.62 115 THR A O 1
ATOM 891 N N . PHE A 1 116 ? 14.258 9.023 4.57 1 97.75 116 PHE A N 1
ATOM 892 C CA . PHE A 1 116 ? 13.352 8.664 3.484 1 97.75 116 PHE A CA 1
ATOM 893 C C . PHE A 1 116 ? 13.891 9.164 2.148 1 97.75 116 PHE A C 1
ATOM 895 O O . PHE A 1 116 ? 14.57 10.195 2.092 1 97.75 116 PHE A O 1
ATOM 902 N N . THR A 1 117 ? 13.578 8.445 1.134 1 97.06 117 THR A N 1
ATOM 903 C CA . THR A 1 117 ? 14.055 8.797 -0.199 1 97.06 117 THR A CA 1
ATOM 904 C C . THR A 1 117 ? 12.938 8.656 -1.228 1 97.06 117 THR A C 1
ATOM 906 O O . THR A 1 117 ? 11.891 8.062 -0.942 1 97.06 117 THR A O 1
ATOM 909 N N . GLY A 1 118 ? 13.117 9.289 -2.332 1 94.81 118 GLY A N 1
ATOM 910 C CA . GLY A 1 118 ? 12.227 9.102 -3.463 1 94.81 118 GLY A CA 1
ATOM 911 C C . GLY A 1 118 ? 10.828 9.648 -3.215 1 94.81 118 GLY A C 1
ATOM 912 O O . GLY A 1 118 ? 10.672 10.719 -2.619 1 94.81 118 GLY A O 1
ATOM 913 N N . PHE A 1 119 ? 9.805 8.969 -3.695 1 93.56 119 PHE A N 1
ATOM 914 C CA . PHE A 1 119 ? 8.43 9.445 -3.701 1 93.56 119 PHE A CA 1
ATOM 915 C C . PHE A 1 119 ? 7.914 9.633 -2.279 1 93.56 119 PHE A C 1
ATOM 917 O O . PHE A 1 119 ? 7.215 10.609 -1.99 1 93.56 119 PHE A O 1
ATOM 924 N N . VAL A 1 120 ? 8.273 8.719 -1.43 1 95.69 120 VAL A N 1
ATOM 925 C CA . VAL A 1 120 ? 7.852 8.828 -0.038 1 95.69 120 VAL A CA 1
ATOM 926 C C . VAL A 1 120 ? 8.414 10.109 0.573 1 95.69 120 VAL A C 1
ATOM 928 O O . VAL A 1 120 ? 7.715 10.812 1.306 1 95.69 120 VAL A O 1
ATOM 931 N N . ALA A 1 121 ? 9.672 10.43 0.262 1 98.12 121 ALA A N 1
ATOM 932 C CA . ALA A 1 121 ? 10.281 11.68 0.722 1 98.12 121 ALA A CA 1
ATOM 933 C C . ALA A 1 121 ? 9.5 12.891 0.218 1 98.12 121 ALA A C 1
ATOM 935 O O . ALA A 1 121 ? 9.258 13.836 0.97 1 98.12 121 ALA A O 1
ATOM 936 N N . GLN A 1 122 ? 9.109 12.828 -1.015 1 98.06 122 GLN A N 1
ATOM 937 C CA . GLN A 1 122 ? 8.344 13.914 -1.623 1 98.06 122 GLN A CA 1
ATOM 938 C C . GLN A 1 122 ? 7.02 14.125 -0.899 1 98.06 122 GLN A C 1
ATOM 940 O O . GLN A 1 122 ? 6.652 15.266 -0.59 1 98.06 122 GLN A O 1
ATOM 945 N N . ILE A 1 123 ? 6.332 13.094 -0.589 1 97.88 123 ILE A N 1
ATOM 946 C CA . ILE A 1 123 ? 5.035 13.172 0.07 1 97.88 123 ILE A CA 1
ATOM 947 C C . ILE A 1 123 ? 5.195 13.773 1.462 1 97.88 123 ILE A C 1
ATOM 949 O O . ILE A 1 123 ? 4.414 14.641 1.861 1 97.88 123 ILE A O 1
ATOM 953 N N . ILE A 1 124 ? 6.211 13.273 2.193 1 98.69 124 ILE A N 1
ATOM 954 C CA . ILE A 1 124 ? 6.438 13.758 3.551 1 98.69 124 ILE A CA 1
ATOM 955 C C . ILE A 1 124 ? 6.707 15.258 3.529 1 98.69 124 ILE A C 1
ATOM 957 O O . ILE A 1 124 ? 6.168 16 4.352 1 98.69 124 ILE A O 1
ATOM 961 N N . GLN A 1 125 ? 7.551 15.672 2.609 1 98.81 125 GLN A N 1
ATOM 962 C CA . GLN A 1 125 ? 7.816 17.094 2.465 1 98.81 125 GLN A CA 1
ATOM 963 C C . GLN A 1 125 ? 6.523 17.875 2.23 1 98.81 125 GLN A C 1
ATOM 965 O O . GLN A 1 125 ? 6.285 18.906 2.869 1 98.81 125 GLN A O 1
ATOM 970 N N . HIS A 1 126 ? 5.633 17.438 1.368 1 98.62 126 HIS A N 1
ATOM 971 C CA . HIS A 1 126 ? 4.355 18.062 1.056 1 98.62 126 HIS A CA 1
ATOM 972 C C . HIS A 1 126 ? 3.486 18.203 2.303 1 98.62 126 HIS A C 1
ATOM 974 O O . HIS A 1 126 ? 2.992 19.281 2.607 1 98.62 126 HIS A O 1
ATOM 980 N N . GLU A 1 127 ? 3.354 17.062 3.045 1 98.62 127 GLU A N 1
ATOM 981 C CA . GLU A 1 127 ? 2.457 17.031 4.199 1 98.62 127 GLU A CA 1
ATOM 982 C C . GLU A 1 127 ? 3.021 17.859 5.355 1 98.62 127 GLU A C 1
ATOM 984 O O . GLU A 1 127 ? 2.27 18.469 6.109 1 98.62 127 GLU A O 1
ATOM 989 N N . VAL A 1 128 ? 4.371 17.875 5.535 1 98.75 128 VAL A N 1
ATOM 990 C CA . VAL A 1 128 ? 4.988 18.688 6.566 1 98.75 128 VAL A CA 1
ATOM 991 C C . VAL A 1 128 ? 4.766 20.172 6.25 1 98.75 128 VAL A C 1
ATOM 993 O O . VAL A 1 128 ? 4.551 20.984 7.156 1 98.75 128 VAL A O 1
ATOM 996 N N . GLU A 1 129 ? 4.844 20.547 4.984 1 98.5 129 GLU A N 1
ATOM 997 C CA . GLU A 1 129 ? 4.543 21.906 4.582 1 98.5 129 GLU A CA 1
ATOM 998 C C . GLU A 1 129 ? 3.117 22.297 4.957 1 98.5 129 GLU A C 1
ATOM 1000 O O . GLU A 1 129 ? 2.863 23.438 5.371 1 98.5 129 GLU A O 1
ATOM 1005 N N . HIS A 1 130 ? 2.193 21.375 4.805 1 98.31 130 HIS A N 1
ATOM 1006 C CA . HIS A 1 130 ? 0.846 21.625 5.301 1 98.31 130 HIS A CA 1
ATOM 1007 C C . HIS A 1 130 ? 0.867 22.031 6.773 1 98.31 130 HIS A C 1
ATOM 1009 O O . HIS A 1 130 ? 0.198 22.984 7.168 1 98.31 130 HIS A O 1
ATOM 1015 N N . CYS A 1 131 ? 1.633 21.297 7.57 1 98.44 131 CYS A N 1
ATOM 1016 C CA . CYS A 1 131 ? 1.742 21.609 8.992 1 98.44 131 CYS A CA 1
ATOM 1017 C C . CYS A 1 131 ? 2.305 23.016 9.203 1 98.44 131 CYS A C 1
ATOM 1019 O O . CYS A 1 131 ? 1.979 23.672 10.188 1 98.44 131 CYS A O 1
ATOM 1021 N N . ASN A 1 132 ? 3.184 23.406 8.312 1 98.25 132 ASN A N 1
ATOM 1022 C CA . ASN A 1 132 ? 3.844 24.703 8.414 1 98.25 132 ASN A CA 1
ATOM 1023 C C . ASN A 1 132 ? 2.994 25.828 7.816 1 98.25 132 ASN A C 1
ATOM 1025 O O . ASN A 1 132 ? 3.412 26.984 7.789 1 98.25 132 ASN A O 1
ATOM 1029 N N . GLY A 1 133 ? 1.869 25.5 7.344 1 97.25 133 GLY A N 1
ATOM 1030 C CA . GLY A 1 133 ? 0.994 26.484 6.73 1 97.25 133 GLY A CA 1
ATOM 1031 C C . GLY A 1 133 ? 1.386 26.828 5.305 1 97.25 133 GLY A C 1
ATOM 1032 O O . GLY A 1 133 ? 1.123 27.938 4.828 1 97.25 133 GLY A O 1
ATOM 1033 N N . ILE A 1 134 ? 2.055 25.984 4.719 1 96.44 134 ILE A N 1
ATOM 1034 C CA . ILE A 1 134 ? 2.484 26.125 3.332 1 96.44 134 ILE A CA 1
ATOM 1035 C C . ILE A 1 134 ? 1.766 25.109 2.457 1 96.44 134 ILE A C 1
ATOM 1037 O O . ILE A 1 134 ? 1.719 23.922 2.789 1 96.44 134 ILE A O 1
ATOM 1041 N N . LEU A 1 135 ? 1.086 25.328 1.366 1 92.56 135 LEU A N 1
ATOM 1042 C CA . LEU A 1 135 ? 0.219 24.438 0.614 1 92.56 135 LEU A CA 1
ATOM 1043 C C . LEU A 1 135 ? 1.009 23.688 -0.455 1 92.56 135 LEU A C 1
ATOM 1045 O O . LEU A 1 135 ? 0.694 22.531 -0.773 1 92.56 135 LEU A O 1
ATOM 1049 N N . ILE A 1 136 ? 1.971 24.141 -1.109 1 92.69 136 ILE A N 1
ATOM 1050 C CA . ILE A 1 136 ? 2.871 23.516 -2.066 1 92.69 136 ILE A CA 1
ATOM 1051 C C . ILE A 1 136 ? 4.102 24.391 -2.275 1 92.69 136 ILE A C 1
ATOM 1053 O O . ILE A 1 136 ? 3.99 25.625 -2.348 1 92.69 136 ILE A O 1
ATOM 1057 N N . MET B 1 1 ? -13.039 7.656 12.086 1 94 1 MET B N 1
ATOM 1058 C CA . MET B 1 1 ? -14.125 8.023 11.18 1 94 1 MET B CA 1
ATOM 1059 C C . MET B 1 1 ? -13.602 8.828 9.992 1 94 1 MET B C 1
ATOM 1061 O O . MET B 1 1 ? -12.703 9.656 10.148 1 94 1 MET B O 1
ATOM 1065 N N . ILE B 1 2 ? -14.195 8.594 8.922 1 97 2 ILE B N 1
ATOM 1066 C CA . ILE B 1 2 ? -13.844 9.32 7.711 1 97 2 ILE B CA 1
ATOM 1067 C C . ILE B 1 2 ? -14.336 10.766 7.812 1 97 2 ILE B C 1
ATOM 1069 O O . ILE B 1 2 ? -15.484 11.008 8.172 1 97 2 ILE B O 1
ATOM 1073 N N . LYS B 1 3 ? -13.484 11.664 7.551 1 98.06 3 LYS B N 1
ATOM 1074 C CA . LYS B 1 3 ? -13.805 13.086 7.645 1 98.06 3 LYS B CA 1
ATOM 1075 C C . LYS B 1 3 ? -13.836 13.734 6.262 1 98.06 3 LYS B C 1
ATOM 1077 O O . LYS B 1 3 ? -13.273 13.203 5.309 1 98.06 3 LYS B O 1
ATOM 1082 N N . SER B 1 4 ? -14.547 14.805 6.23 1 97.81 4 SER B N 1
ATOM 1083 C CA . SER B 1 4 ? -14.539 15.594 5 1 97.81 4 SER B CA 1
ATOM 1084 C C . SER B 1 4 ? -13.211 16.312 4.816 1 97.81 4 SER B C 1
ATOM 1086 O O . SER B 1 4 ? -12.602 16.766 5.789 1 97.81 4 SER B O 1
ATOM 1088 N N . VAL B 1 5 ? -12.883 16.547 3.607 1 97.94 5 VAL B N 1
ATOM 1089 C CA . VAL B 1 5 ? -11.625 17.203 3.277 1 97.94 5 VAL B CA 1
ATOM 1090 C C . VAL B 1 5 ? -11.844 18.719 3.182 1 97.94 5 VAL B C 1
ATOM 1092 O O . VAL B 1 5 ? -12.828 19.172 2.584 1 97.94 5 VAL B O 1
ATOM 1095 N N . VAL B 1 6 ? -10.977 19.453 3.799 1 98.06 6 VAL B N 1
ATOM 1096 C CA . VAL B 1 6 ? -11.031 20.922 3.781 1 98.06 6 VAL B CA 1
ATOM 1097 C C . VAL B 1 6 ? -10.445 21.438 2.471 1 98.06 6 VAL B C 1
ATOM 1099 O O . VAL B 1 6 ? -9.344 21.047 2.072 1 98.06 6 VAL B O 1
ATOM 1102 N N . HIS B 1 7 ? -11.172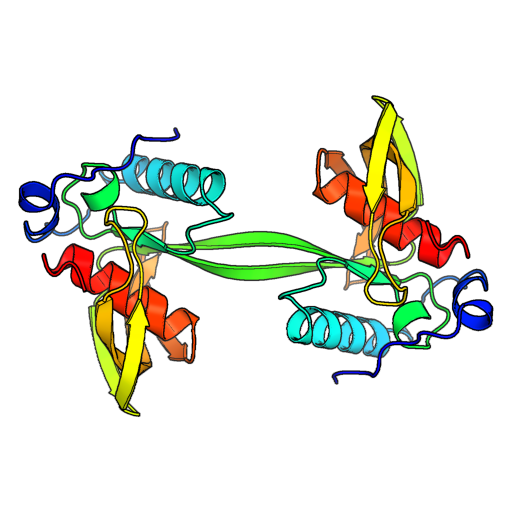 22.344 1.823 1 97.5 7 HIS B N 1
ATOM 1103 C CA . HIS B 1 7 ? -10.703 22.906 0.562 1 97.5 7 HIS B CA 1
ATOM 1104 C C . HIS B 1 7 ? -10.477 24.422 0.686 1 97.5 7 HIS B C 1
ATOM 1106 O O . HIS B 1 7 ? -9.992 25.047 -0.251 1 97.5 7 HIS B O 1
ATOM 1112 N N . ASP B 1 8 ? -10.805 24.938 1.846 1 96.94 8 ASP B N 1
ATOM 1113 C CA . ASP B 1 8 ? -10.617 26.359 2.113 1 96.94 8 ASP B CA 1
ATOM 1114 C C . ASP B 1 8 ? -9.141 26.688 2.334 1 96.94 8 ASP B C 1
ATOM 1116 O O . ASP B 1 8 ? -8.578 26.391 3.391 1 96.94 8 ASP B O 1
ATOM 1120 N N . GLU B 1 9 ? -8.484 27.359 1.402 1 95.38 9 GLU B N 1
ATOM 1121 C CA . GLU B 1 9 ? -7.055 27.656 1.46 1 95.38 9 GLU B CA 1
ATOM 1122 C C . GLU B 1 9 ? -6.707 28.5 2.682 1 95.38 9 GLU B C 1
ATOM 1124 O O . GLU B 1 9 ? -5.629 28.344 3.262 1 95.38 9 GLU B O 1
ATOM 1129 N N . ALA B 1 10 ? -7.574 29.391 3.105 1 96.31 10 ALA B N 1
ATOM 1130 C CA . ALA B 1 10 ? -7.328 30.25 4.258 1 96.31 10 ALA B CA 1
ATOM 1131 C C . ALA B 1 10 ? -7.145 29.438 5.531 1 96.31 10 ALA B C 1
ATOM 1133 O O . ALA B 1 10 ? -6.379 29.812 6.418 1 96.31 10 ALA B O 1
ATOM 1134 N N . ARG B 1 11 ? -7.859 28.422 5.559 1 96.12 11 ARG B N 1
ATOM 1135 C CA . ARG B 1 11 ? -7.738 27.531 6.715 1 96.12 11 ARG B CA 1
ATOM 1136 C C . ARG B 1 11 ? -6.477 26.688 6.625 1 96.12 11 ARG B C 1
ATOM 1138 O O . ARG B 1 11 ? -5.848 26.391 7.645 1 96.12 11 ARG B O 1
ATOM 1145 N N . LEU B 1 12 ? -6.113 26.344 5.434 1 97.38 12 LEU B N 1
ATOM 1146 C CA . LEU B 1 12 ? -5.027 25.391 5.207 1 97.38 12 LEU B CA 1
ATOM 1147 C C . LEU B 1 12 ? -3.672 26.062 5.398 1 97.38 12 LEU B C 1
ATOM 1149 O O . LEU B 1 12 ? -2.652 25.391 5.551 1 97.38 12 LEU B O 1
ATOM 1153 N N . VAL B 1 13 ? -3.617 27.391 5.457 1 97.19 13 VAL B N 1
ATOM 1154 C CA . VAL B 1 13 ? -2.334 28.078 5.551 1 97.19 13 VAL B CA 1
ATOM 1155 C C . VAL B 1 13 ? -2.037 28.422 7.008 1 97.19 13 VAL B C 1
ATOM 1157 O O . VAL B 1 13 ? -1.019 29.047 7.309 1 97.19 13 VAL B O 1
ATOM 1160 N N . GLN B 1 14 ? -2.93 28.031 7.898 1 97.38 14 GLN B N 1
ATOM 1161 C CA . GLN B 1 14 ? -2.666 28.25 9.32 1 97.38 14 GLN B CA 1
ATOM 1162 C C . GLN B 1 14 ? -1.657 27.219 9.844 1 97.38 14 GLN B C 1
ATOM 1164 O O . GLN B 1 14 ? -1.841 26.016 9.68 1 97.38 14 GLN B O 1
ATOM 1169 N N . ARG B 1 15 ? -0.613 27.734 10.5 1 98.19 15 ARG B N 1
ATOM 1170 C CA . ARG B 1 15 ? 0.4 26.859 11.062 1 98.19 15 ARG B CA 1
ATOM 1171 C C . ARG B 1 15 ? -0.196 25.953 12.141 1 98.19 15 ARG B C 1
ATOM 1173 O O . ARG B 1 15 ? -0.936 26.422 13.008 1 98.19 15 ARG B O 1
ATOM 1180 N N . SER B 1 16 ? 0.151 24.734 12.047 1 98.56 16 SER B N 1
ATOM 1181 C CA . SER B 1 16 ? -0.37 23.75 13 1 98.56 16 SER B CA 1
ATOM 1182 C C . SER B 1 16 ? 0.31 23.891 14.359 1 98.56 16 SER B C 1
ATOM 1184 O O . SER B 1 16 ? 1.462 24.328 14.438 1 98.56 16 SER B O 1
ATOM 1186 N N . GLN B 1 17 ? -0.37 23.516 15.367 1 98.69 17 GLN B N 1
ATOM 1187 C CA . GLN B 1 17 ? 0.169 23.438 16.719 1 98.69 17 GLN B CA 1
ATOM 1188 C C . GLN B 1 17 ? 0.701 22.031 17.016 1 98.69 17 GLN B C 1
ATOM 1190 O O . GLN B 1 17 ? 0.218 21.047 16.453 1 98.69 17 GLN B O 1
ATOM 1195 N N . PRO B 1 18 ? 1.649 21.938 17.953 1 98.69 18 PRO B N 1
ATOM 1196 C CA . PRO B 1 18 ? 2.15 20.609 18.312 1 98.69 18 PRO B CA 1
ATOM 1197 C C . PRO B 1 18 ? 1.049 19.688 18.812 1 98.69 18 PRO B C 1
ATOM 1199 O O . PRO B 1 18 ? 0.144 20.109 19.531 1 98.69 18 PRO B O 1
ATOM 1202 N N . ALA B 1 19 ? 1.17 18.438 18.406 1 98.75 19 ALA B N 1
ATOM 1203 C CA . ALA B 1 19 ? 0.215 17.422 18.844 1 98.75 19 ALA B CA 1
ATOM 1204 C C . ALA B 1 19 ? 0.624 16.828 20.188 1 98.75 19 ALA B C 1
ATOM 1206 O O . ALA B 1 19 ? 1.797 16.875 20.562 1 98.75 19 ALA B O 1
ATOM 1207 N N . THR B 1 20 ? -0.347 16.312 20.906 1 98.06 20 THR B N 1
ATOM 1208 C CA . THR B 1 20 ? -0.178 15.633 22.188 1 98.06 20 THR B CA 1
ATOM 1209 C C . THR B 1 20 ? -0.937 14.305 22.203 1 98.06 20 THR B C 1
ATOM 1211 O O . THR B 1 20 ? -1.704 14.016 21.281 1 98.06 20 THR B O 1
ATOM 1214 N N . PRO B 1 21 ? -0.703 13.508 23.234 1 97.06 21 PRO B N 1
ATOM 1215 C CA . PRO B 1 21 ? -1.429 12.242 23.312 1 97.06 21 PRO B CA 1
ATOM 1216 C C . PRO B 1 21 ? -2.943 12.422 23.312 1 97.06 21 PRO B C 1
ATOM 1218 O O . PRO B 1 21 ? -3.684 11.492 22.984 1 97.06 21 PRO B O 1
ATOM 1221 N N . ALA B 1 22 ? -3.4 13.594 23.609 1 97.25 22 ALA B N 1
ATOM 1222 C CA . ALA B 1 22 ? -4.828 13.898 23.594 1 97.25 22 ALA B CA 1
ATOM 1223 C C . ALA B 1 22 ? -5.371 13.914 22.156 1 97.25 22 ALA B C 1
ATOM 1225 O O . ALA B 1 22 ? -6.586 13.883 21.953 1 97.25 22 ALA B O 1
ATOM 1226 N N . ASP B 1 23 ? -4.516 13.875 21.203 1 97.94 23 ASP B N 1
ATOM 1227 C CA . ASP B 1 23 ? -4.918 13.984 19.812 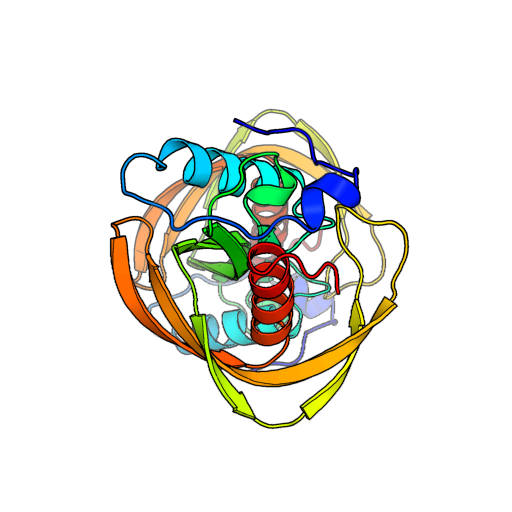1 97.94 23 ASP B CA 1
ATOM 1228 C C . ASP B 1 23 ? -5.039 12.609 19.156 1 97.94 23 ASP B C 1
ATOM 1230 O O . ASP B 1 23 ? -5.016 12.5 17.938 1 97.94 23 ASP B O 1
ATOM 1234 N N . GLY B 1 24 ? -5.207 11.594 19.875 1 97.31 24 GLY B N 1
ATOM 1235 C CA . GLY B 1 24 ? -5.273 10.227 19.375 1 97.31 24 GLY B CA 1
ATOM 1236 C C . GLY B 1 24 ? -6.387 10.016 18.375 1 97.31 24 GLY B C 1
ATOM 1237 O O . GLY B 1 24 ? -6.199 9.32 17.359 1 97.31 24 GLY B O 1
ATOM 1238 N N . GLN B 1 25 ? -7.512 10.617 18.656 1 97.81 25 GLN B N 1
ATOM 1239 C CA . GLN B 1 25 ? -8.648 10.461 17.75 1 97.81 25 GLN B CA 1
ATOM 1240 C C . GLN B 1 25 ? -8.352 11.07 16.375 1 97.81 25 GLN B C 1
ATOM 1242 O O . GLN B 1 25 ? -8.797 10.555 15.352 1 97.81 25 GLN B O 1
ATOM 1247 N N . THR B 1 26 ? -7.688 12.148 16.391 1 98.38 26 THR B N 1
ATOM 1248 C CA . THR B 1 26 ? -7.312 12.789 15.133 1 98.38 26 THR B CA 1
ATOM 1249 C C . THR B 1 26 ? -6.457 11.859 14.281 1 98.38 26 THR B C 1
ATOM 1251 O O . THR B 1 26 ? -6.656 11.766 13.07 1 98.38 26 THR B O 1
ATOM 1254 N N . ILE B 1 27 ? -5.547 11.172 14.883 1 98.12 27 ILE B N 1
ATOM 1255 C CA . ILE B 1 27 ? -4.684 10.227 14.195 1 98.12 27 ILE B CA 1
ATOM 1256 C C . ILE B 1 27 ? -5.531 9.148 13.516 1 98.12 27 ILE B C 1
ATOM 1258 O O . ILE B 1 27 ? -5.367 8.875 12.328 1 98.12 27 ILE B O 1
ATOM 1262 N N . THR B 1 28 ? -6.457 8.625 14.234 1 97.56 28 THR B N 1
ATOM 1263 C CA . THR B 1 28 ? -7.336 7.578 13.727 1 97.56 28 THR B CA 1
ATOM 1264 C C . THR B 1 28 ? -8.18 8.094 12.57 1 97.56 28 THR B C 1
ATOM 1266 O O . THR B 1 28 ? -8.289 7.438 11.531 1 97.56 28 THR B O 1
ATOM 1269 N N . ASP B 1 29 ? -8.734 9.258 12.766 1 98.5 29 ASP B N 1
ATOM 1270 C CA . ASP B 1 29 ? -9.578 9.852 11.734 1 98.5 29 ASP B CA 1
ATOM 1271 C C . ASP B 1 29 ? -8.773 10.109 10.453 1 98.5 29 ASP B C 1
ATOM 1273 O O . ASP B 1 29 ? -9.281 9.914 9.352 1 98.5 29 ASP B O 1
ATOM 1277 N N . LEU B 1 30 ? -7.617 10.547 10.633 1 98.25 30 LEU B N 1
ATOM 1278 C CA . LEU B 1 30 ? -6.754 10.852 9.492 1 98.25 30 LEU B CA 1
ATOM 1279 C C . LEU B 1 30 ? -6.414 9.586 8.711 1 98.25 30 LEU B C 1
ATOM 1281 O O . LEU B 1 30 ? -6.469 9.57 7.484 1 98.25 30 LEU B O 1
ATOM 1285 N N . ILE B 1 31 ? -6.059 8.547 9.414 1 96.56 31 ILE B N 1
ATOM 1286 C CA . ILE B 1 31 ? -5.75 7.262 8.789 1 96.56 31 ILE B CA 1
ATOM 1287 C C . ILE B 1 31 ? -6.977 6.746 8.039 1 96.56 31 ILE B C 1
ATOM 1289 O O . ILE B 1 31 ? -6.875 6.332 6.879 1 96.56 31 ILE B O 1
ATOM 1293 N N . ASP B 1 32 ? -8.117 6.797 8.664 1 96.56 32 ASP B N 1
ATOM 1294 C CA . ASP B 1 32 ? -9.359 6.348 8.047 1 96.56 32 ASP B CA 1
ATOM 1295 C C . ASP B 1 32 ? -9.664 7.148 6.777 1 96.56 32 ASP B C 1
ATOM 1297 O O . ASP B 1 32 ? -10.086 6.582 5.766 1 96.56 32 ASP B O 1
ATOM 1301 N N . THR B 1 33 ? -9.484 8.391 6.809 1 97.81 33 THR B N 1
ATOM 1302 C CA . THR B 1 33 ? -9.781 9.273 5.691 1 97.81 33 THR B CA 1
ATOM 1303 C C . THR B 1 33 ? -8.812 9.031 4.535 1 97.81 33 THR B C 1
ATOM 1305 O O . THR B 1 33 ? -9.219 9.031 3.371 1 97.81 33 THR B O 1
ATOM 1308 N N . LEU B 1 34 ? -7.531 8.836 4.879 1 96.69 34 LEU B N 1
ATOM 1309 C CA . LEU B 1 34 ? -6.566 8.5 3.836 1 96.69 34 LEU B CA 1
ATOM 1310 C C . LEU B 1 34 ? -6.961 7.203 3.137 1 96.69 34 LEU B C 1
ATOM 1312 O O . LEU B 1 34 ? -6.953 7.129 1.906 1 96.69 34 LEU B O 1
ATOM 1316 N N . ARG B 1 35 ? -7.312 6.223 3.916 1 91.69 35 ARG B N 1
ATOM 1317 C CA . ARG B 1 35 ? -7.715 4.93 3.369 1 91.69 35 ARG B CA 1
ATOM 1318 C C . ARG B 1 35 ? -8.898 5.082 2.422 1 91.69 35 ARG B C 1
ATOM 1320 O O . ARG B 1 35 ? -8.93 4.465 1.354 1 91.69 35 ARG B O 1
ATOM 1327 N N . ALA B 1 36 ? -9.781 5.891 2.771 1 92.81 36 ALA B N 1
ATOM 1328 C CA . ALA B 1 36 ? -10.992 6.102 1.985 1 92.81 36 ALA B CA 1
ATOM 1329 C C . ALA B 1 36 ? -10.68 6.828 0.681 1 92.81 36 ALA B C 1
ATOM 1331 O O . ALA B 1 36 ? -11.477 6.793 -0.262 1 92.81 36 ALA B O 1
ATOM 1332 N N . ASN B 1 37 ? -9.57 7.523 0.643 1 93.31 37 ASN B N 1
ATOM 1333 C CA . ASN B 1 37 ? -9.203 8.32 -0.522 1 93.31 37 ASN B CA 1
ATOM 1334 C C . ASN B 1 37 ? -7.945 7.781 -1.198 1 93.31 37 ASN B C 1
ATOM 1336 O O . ASN B 1 37 ? -7.254 8.516 -1.911 1 93.31 37 ASN B O 1
ATOM 1340 N N . GLN B 1 38 ? -7.613 6.559 -0.988 1 88.19 38 GLN B N 1
ATOM 1341 C CA . GLN B 1 38 ? -6.316 5.984 -1.339 1 88.19 38 GLN B CA 1
ATOM 1342 C C . GLN B 1 38 ? -6.109 5.977 -2.85 1 88.19 38 GLN B C 1
ATOM 1344 O O . GLN B 1 38 ? -4.973 5.91 -3.326 1 88.19 38 GLN B O 1
ATOM 1349 N N . GLU B 1 39 ? -7.148 6.055 -3.613 1 82.5 39 GLU B N 1
ATOM 1350 C CA . GLU B 1 39 ? -7.039 6.051 -5.07 1 82.5 39 GLU B CA 1
ATOM 1351 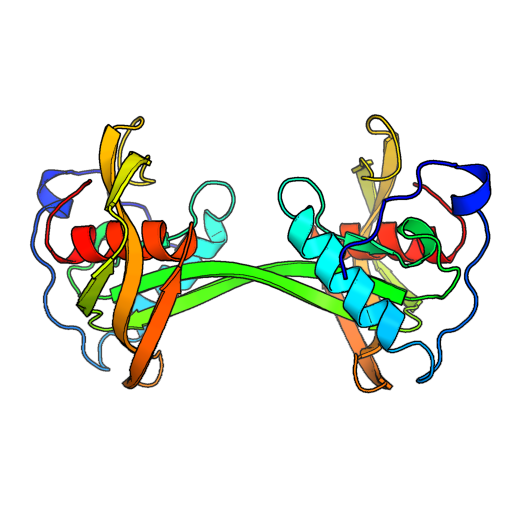C C . GLU B 1 39 ? -6.465 7.367 -5.582 1 82.5 39 GLU B C 1
ATOM 1353 O O . GLU B 1 39 ? -5.883 7.418 -6.668 1 82.5 39 GLU B O 1
ATOM 1358 N N . ASN B 1 40 ? -6.523 8.43 -4.73 1 88.19 40 ASN B N 1
ATOM 1359 C CA . ASN B 1 40 ? -6.152 9.75 -5.223 1 88.19 40 ASN B CA 1
ATOM 1360 C C . ASN B 1 40 ? -5.242 10.477 -4.238 1 88.19 40 ASN B C 1
ATOM 1362 O O . ASN B 1 40 ? -4.922 11.648 -4.434 1 88.19 40 ASN B O 1
ATOM 1366 N N . CYS B 1 41 ? -4.941 9.812 -3.252 1 92.25 41 CYS B N 1
ATOM 1367 C CA . CYS B 1 41 ? -4.219 10.508 -2.189 1 92.25 41 CYS B CA 1
ATOM 1368 C C . CYS B 1 41 ? -3.26 9.562 -1.476 1 92.25 41 CYS B C 1
ATOM 1370 O O . CYS B 1 41 ? -3.635 8.438 -1.124 1 92.25 41 CYS B O 1
ATOM 1372 N N . VAL B 1 42 ? -2.021 10.008 -1.306 1 93.69 42 VAL B N 1
ATOM 1373 C CA . VAL B 1 42 ? -1.038 9.125 -0.695 1 93.69 42 VAL B CA 1
ATOM 1374 C C . VAL B 1 42 ? -0.526 9.734 0.607 1 93.69 42 VAL B C 1
ATOM 1376 O O . VAL B 1 42 ? 0.296 9.133 1.302 1 93.69 42 VAL B O 1
ATOM 1379 N N . GLY B 1 43 ? -0.95 10.852 1.076 1 97.56 43 GLY B N 1
ATOM 1380 C CA . GLY B 1 43 ? -0.63 11.531 2.324 1 97.56 43 GLY B CA 1
ATOM 1381 C C . GLY B 1 43 ? -1.652 12.578 2.711 1 97.56 43 GLY B C 1
ATOM 1382 O O . GLY B 1 43 ? -2.34 13.133 1.851 1 97.56 43 GLY B O 1
ATOM 1383 N N . MET B 1 44 ? -1.673 12.758 3.971 1 98.06 44 MET B N 1
ATOM 1384 C CA . MET B 1 44 ? -2.607 13.75 4.488 1 98.06 44 MET B CA 1
ATOM 1385 C C . MET B 1 44 ? -2.08 14.375 5.773 1 98.06 44 MET B C 1
ATOM 1387 O O . MET B 1 44 ? -1.511 13.688 6.617 1 98.06 44 MET B O 1
ATOM 1391 N N . ALA B 1 45 ? -2.367 15.641 5.859 1 98.62 45 ALA B N 1
ATOM 1392 C CA . ALA B 1 45 ? -2.117 16.344 7.113 1 98.62 45 ALA B CA 1
ATOM 1393 C C . ALA B 1 45 ? -3.42 16.609 7.867 1 98.62 45 ALA B C 1
ATOM 1395 O O . ALA B 1 45 ? -4.492 16.672 7.258 1 98.62 45 ALA B O 1
ATOM 1396 N N . ALA B 1 46 ? -3.271 16.828 9.188 1 98.75 46 ALA B N 1
ATOM 1397 C CA . ALA B 1 46 ? -4.449 16.984 10.039 1 98.75 46 ALA B CA 1
ATOM 1398 C C . ALA B 1 46 ? -5.262 18.203 9.641 1 98.75 46 ALA B C 1
ATOM 1400 O O . ALA B 1 46 ? -6.492 18.203 9.734 1 98.75 46 ALA B O 1
ATOM 1401 N N . ASN B 1 47 ? -4.594 19.25 9.195 1 98.44 47 ASN B N 1
ATOM 1402 C CA . ASN B 1 47 ? -5.328 20.438 8.812 1 98.44 47 ASN B CA 1
ATOM 1403 C C . ASN B 1 47 ? -6.219 20.188 7.602 1 98.44 47 ASN B C 1
ATOM 1405 O O . ASN B 1 47 ? -7.207 20.906 7.395 1 98.44 47 ASN B O 1
ATOM 1409 N N . MET B 1 48 ? -5.957 19.188 6.832 1 98.44 48 MET B N 1
ATOM 1410 C CA . MET B 1 48 ? -6.762 18.828 5.668 1 98.44 48 MET B CA 1
ATOM 1411 C C . MET B 1 48 ? -8.094 18.234 6.098 1 98.44 48 MET B C 1
ATOM 1413 O O . MET B 1 48 ? -9.016 18.094 5.285 1 98.44 48 MET B O 1
ATOM 1417 N N . ILE B 1 49 ? -8.219 17.891 7.352 1 98.31 49 ILE B N 1
ATOM 1418 C CA . ILE B 1 49 ? -9.508 17.422 7.844 1 98.31 49 ILE B CA 1
ATOM 1419 C C . ILE B 1 49 ? -10.023 18.359 8.922 1 98.31 49 ILE B C 1
ATOM 1421 O O . ILE B 1 49 ? -10.859 17.984 9.742 1 98.31 49 ILE B O 1
ATOM 1425 N N . GLY B 1 50 ? -9.477 19.469 9.031 1 97.88 50 GLY B N 1
ATOM 1426 C CA . GLY B 1 50 ? -10.031 20.547 9.852 1 97.88 50 GLY B CA 1
ATOM 1427 C C . GLY B 1 50 ? -9.43 20.609 11.242 1 97.88 50 GLY B C 1
ATOM 1428 O O . GLY B 1 50 ? -9.938 21.312 12.117 1 97.88 50 GLY B O 1
ATOM 1429 N N . VAL B 1 51 ? -8.453 19.859 11.492 1 98.5 51 VAL B N 1
ATOM 1430 C CA . VAL B 1 51 ? -7.801 19.875 12.797 1 98.5 51 VAL B CA 1
ATOM 1431 C C . VAL B 1 51 ? -6.414 20.5 12.68 1 98.5 51 VAL B C 1
ATOM 1433 O O . VAL B 1 51 ? -5.574 20.016 11.914 1 98.5 51 VAL B O 1
ATOM 1436 N N . ASN B 1 52 ? -6.152 21.531 13.469 1 98.19 52 ASN B N 1
ATOM 1437 C CA . ASN B 1 52 ? -4.906 22.281 13.367 1 98.19 52 ASN B CA 1
ATOM 1438 C C . ASN B 1 52 ? -3.844 21.734 14.32 1 98.19 52 ASN B C 1
ATOM 1440 O O . ASN B 1 52 ? -3.354 22.453 15.188 1 98.19 52 ASN B O 1
ATOM 1444 N N . ARG B 1 53 ? -3.432 20.5 14.156 1 98.75 53 ARG B N 1
ATOM 1445 C CA . ARG B 1 53 ? -2.381 19.812 14.898 1 98.75 53 ARG B CA 1
ATOM 1446 C C . ARG B 1 53 ? -1.325 19.234 13.961 1 98.75 53 ARG B C 1
ATOM 1448 O O . ARG B 1 53 ? -1.647 18.781 12.859 1 98.75 53 ARG B O 1
ATOM 1455 N N . ARG B 1 54 ? -0.101 19.219 14.406 1 98.81 54 ARG B N 1
ATOM 1456 C CA . ARG B 1 54 ? 1.041 18.812 13.602 1 98.81 54 ARG B CA 1
ATOM 1457 C C . ARG B 1 54 ? 1.115 17.297 13.492 1 98.81 54 ARG B C 1
ATOM 1459 O O . ARG B 1 54 ? 1.96 16.656 14.125 1 98.81 54 ARG B O 1
ATOM 1466 N N . ILE B 1 55 ? 0.211 16.766 12.75 1 98.88 55 ILE B N 1
ATOM 1467 C CA . ILE B 1 55 ? 0.086 15.336 12.492 1 98.88 55 ILE B CA 1
ATOM 1468 C C . ILE B 1 55 ? -0.043 15.094 10.992 1 98.88 55 ILE B C 1
ATOM 1470 O O . ILE B 1 55 ? -0.831 15.758 10.312 1 98.88 55 ILE B O 1
ATOM 1474 N N . ILE B 1 56 ? 0.732 14.18 10.461 1 98.88 56 ILE B N 1
ATOM 1475 C CA . ILE B 1 56 ? 0.552 13.742 9.078 1 98.88 56 ILE B CA 1
ATOM 1476 C C . ILE B 1 56 ? 0.466 12.219 9.023 1 98.88 56 ILE B C 1
ATOM 1478 O O . ILE B 1 56 ? 0.901 11.531 9.953 1 98.88 56 ILE B O 1
ATOM 1482 N N . VAL B 1 57 ? -0.17 11.711 7.996 1 98.56 57 VAL B N 1
ATOM 1483 C CA . VAL B 1 57 ? -0.153 10.297 7.66 1 98.56 57 VAL B CA 1
ATOM 1484 C C . VAL B 1 57 ? 0.308 10.109 6.215 1 98.56 57 VAL B C 1
ATOM 1486 O O . VAL B 1 57 ? -0.099 10.859 5.328 1 98.56 57 VAL B O 1
ATOM 1489 N N . VAL B 1 58 ? 1.177 9.188 6.027 1 97.75 58 VAL B N 1
ATOM 1490 C CA . VAL B 1 58 ? 1.766 8.953 4.715 1 97.75 58 VAL B CA 1
ATOM 1491 C C . VAL B 1 58 ? 1.645 7.477 4.348 1 97.75 58 VAL B C 1
ATOM 1493 O O . VAL B 1 58 ? 1.877 6.602 5.188 1 97.75 58 VAL B O 1
ATOM 1496 N N . ASP B 1 59 ? 1.185 7.309 3.117 1 94.5 59 ASP B N 1
ATOM 1497 C CA . ASP B 1 59 ? 1.195 5.953 2.574 1 94.5 59 ASP B CA 1
ATOM 1498 C C . ASP B 1 59 ? 2.607 5.535 2.176 1 94.5 59 ASP B C 1
ATOM 1500 O O . ASP B 1 59 ? 3.193 6.102 1.251 1 94.5 59 ASP B O 1
ATOM 1504 N N . MET B 1 60 ? 3.189 4.504 2.867 1 90.25 60 MET B N 1
ATOM 1505 C CA . MET B 1 60 ? 4.574 4.094 2.65 1 90.25 60 MET B CA 1
ATOM 1506 C C . MET B 1 60 ? 4.668 3.068 1.526 1 90.25 60 MET B C 1
ATOM 1508 O O . MET B 1 60 ? 5.742 2.514 1.275 1 90.25 60 MET B O 1
ATOM 1512 N N . GLY B 1 61 ? 3.559 2.879 0.864 1 83.62 61 GLY B N 1
ATOM 1513 C CA . GLY B 1 61 ? 3.578 1.984 -0.282 1 83.62 61 GLY B CA 1
ATOM 1514 C C . GLY B 1 61 ? 2.834 0.686 -0.037 1 83.62 61 GLY B C 1
ATOM 1515 O O . GLY B 1 61 ? 1.912 0.637 0.779 1 83.62 61 GLY B O 1
ATOM 1516 N N . ILE B 1 62 ? 3.244 -0.339 -0.823 1 80.12 62 ILE B N 1
ATOM 1517 C CA . ILE B 1 62 ? 2.469 -1.574 -0.863 1 80.12 62 ILE B CA 1
ATOM 1518 C C . ILE B 1 62 ? 2.887 -2.482 0.292 1 80.12 62 ILE B C 1
ATOM 1520 O O . ILE B 1 62 ? 4.031 -2.432 0.746 1 80.12 62 ILE B O 1
ATOM 1524 N N . LEU B 1 63 ? 1.955 -3.203 0.846 1 87.69 63 LEU B N 1
ATOM 1525 C CA . LEU B 1 63 ? 2.16 -4.266 1.826 1 87.69 63 LEU B CA 1
ATOM 1526 C C . LEU B 1 63 ? 2.027 -5.637 1.177 1 87.69 63 LEU B C 1
ATOM 1528 O O . LEU B 1 63 ? 0.98 -6.281 1.279 1 87.69 63 LEU B O 1
ATOM 1532 N N . PRO B 1 64 ? 3.182 -6.074 0.538 1 93.62 64 PRO B N 1
ATOM 1533 C CA . PRO B 1 64 ? 3.113 -7.391 -0.103 1 93.62 64 PRO B CA 1
ATOM 1534 C C . PRO B 1 64 ? 3.035 -8.531 0.905 1 93.62 64 PRO B C 1
ATOM 1536 O O . PRO B 1 64 ? 3.812 -8.57 1.86 1 93.62 64 PRO B O 1
ATOM 1539 N N . VAL B 1 65 ? 2.125 -9.414 0.775 1 96.19 65 VAL B N 1
ATOM 1540 C CA . VAL B 1 65 ? 1.982 -10.602 1.606 1 96.19 65 VAL B CA 1
ATOM 1541 C C . VAL B 1 65 ? 2.143 -11.859 0.747 1 96.19 65 VAL B C 1
ATOM 1543 O O . VAL B 1 65 ? 1.418 -12.039 -0.233 1 96.19 65 VAL B O 1
ATOM 1546 N N . ALA B 1 66 ? 3.105 -12.609 1.15 1 98.38 66 ALA B N 1
ATOM 1547 C CA . ALA B 1 66 ? 3.297 -13.891 0.474 1 98.38 66 ALA B CA 1
ATOM 1548 C C . ALA B 1 66 ? 2.369 -14.961 1.045 1 98.38 66 ALA B C 1
ATOM 1550 O O . ALA B 1 66 ? 2.201 -15.055 2.262 1 98.38 66 ALA B O 1
ATOM 1551 N N . MET B 1 67 ? 1.713 -15.688 0.201 1 98.81 67 MET B N 1
ATOM 1552 C CA . MET B 1 67 ? 0.886 -16.844 0.553 1 98.81 67 MET B CA 1
ATOM 1553 C C . MET B 1 67 ? 1.413 -18.109 -0.106 1 98.81 67 MET B C 1
ATOM 1555 O O . MET B 1 67 ? 1.346 -18.25 -1.328 1 98.81 67 MET B O 1
ATOM 1559 N N . ILE B 1 68 ? 1.936 -19 0.742 1 98.88 68 ILE B N 1
ATOM 1560 C CA . ILE B 1 68 ? 2.529 -20.234 0.263 1 98.88 68 ILE B CA 1
ATOM 1561 C C . ILE B 1 68 ? 1.498 -21.359 0.333 1 98.88 68 ILE B C 1
ATOM 1563 O O . ILE B 1 68 ? 0.854 -21.562 1.367 1 98.88 68 ILE B O 1
ATOM 1567 N N . ASN B 1 69 ? 1.353 -22.094 -0.785 1 98.94 69 ASN B N 1
ATOM 1568 C CA . ASN B 1 69 ? 0.391 -23.172 -0.933 1 98.94 69 ASN B CA 1
ATOM 1569 C C . ASN B 1 69 ? -1.015 -22.734 -0.528 1 98.94 69 ASN B C 1
ATOM 1571 O O . ASN B 1 69 ? -1.679 -23.422 0.255 1 98.94 69 ASN B O 1
ATOM 1575 N N . PRO B 1 70 ? -1.441 -21.641 -1.059 1 98.94 70 PRO B N 1
ATOM 1576 C CA . PRO B 1 70 ? -2.771 -21.172 -0.672 1 98.94 70 PRO B CA 1
ATOM 1577 C C . PRO B 1 70 ? -3.896 -22.031 -1.253 1 98.94 70 PRO B C 1
ATOM 1579 O O . PRO B 1 70 ? -3.789 -22.5 -2.385 1 98.94 70 PRO B O 1
ATOM 1582 N N . GLU B 1 71 ? -4.875 -22.125 -0.481 1 98.81 71 GLU B N 1
ATOM 1583 C CA . GLU B 1 71 ? -6.102 -22.812 -0.878 1 98.81 71 GLU B CA 1
ATOM 1584 C C . GLU B 1 71 ? -7.336 -22.016 -0.445 1 98.81 71 GLU B C 1
ATOM 1586 O O . GLU B 1 71 ? -7.445 -21.625 0.716 1 98.81 71 GLU B O 1
ATOM 1591 N N . ILE B 1 72 ? -8.203 -21.828 -1.381 1 98.81 72 ILE B N 1
ATOM 1592 C CA . ILE B 1 72 ? -9.484 -21.219 -1.043 1 98.81 72 ILE B CA 1
ATOM 1593 C C . ILE B 1 72 ? -10.453 -22.281 -0.553 1 98.81 72 ILE B C 1
ATOM 1595 O O . ILE B 1 72 ? -10.789 -23.219 -1.292 1 98.81 72 ILE B O 1
ATOM 1599 N N . THR B 1 73 ? -10.969 -22.078 0.646 1 98.81 73 THR B N 1
ATOM 1600 C CA . THR B 1 73 ? -11.719 -23.141 1.289 1 98.81 73 THR B CA 1
ATOM 1601 C C . THR B 1 73 ? -13.203 -22.797 1.357 1 98.81 73 THR B C 1
ATOM 1603 O O . THR B 1 73 ? -14.047 -23.672 1.574 1 98.81 73 THR B O 1
ATOM 1606 N N . LYS B 1 74 ? -13.539 -21.562 1.322 1 98.69 74 LYS B N 1
ATOM 1607 C CA . LYS B 1 74 ? -14.922 -21.094 1.293 1 98.69 74 LYS B CA 1
ATOM 1608 C C . LYS B 1 74 ? -15.062 -19.859 0.391 1 98.69 74 LYS B C 1
ATOM 1610 O O . LYS B 1 74 ? -14.125 -19.078 0.262 1 98.69 74 LYS B O 1
ATOM 1615 N N . MET B 1 75 ? -16.203 -19.688 -0.231 1 98.56 75 MET B N 1
ATOM 1616 C CA . MET B 1 75 ? -16.531 -18.547 -1.09 1 98.56 75 MET B CA 1
ATOM 1617 C C . MET B 1 75 ? -17.984 -18.109 -0.892 1 98.56 75 MET B C 1
ATOM 1619 O O . MET B 1 75 ? -18.859 -18.953 -0.722 1 98.56 75 MET B O 1
ATOM 1623 N N . ALA B 1 76 ? -18.188 -16.891 -0.911 1 98.62 76 ALA B N 1
ATOM 1624 C CA . ALA B 1 76 ? -19.547 -16.375 -0.744 1 98.62 76 ALA B CA 1
ATOM 1625 C C . ALA B 1 76 ? -19.719 -15.055 -1.492 1 98.62 76 ALA B C 1
ATOM 1627 O O . ALA B 1 76 ? -18.766 -14.281 -1.631 1 98.62 76 ALA B O 1
ATOM 1628 N N . GLY B 1 77 ? -21.062 -14.836 -2.035 1 98.5 77 GLY B N 1
ATOM 1629 C CA . GLY B 1 77 ? -21.391 -13.57 -2.682 1 98.5 77 GLY B CA 1
ATOM 1630 C C . GLY B 1 77 ? -20.828 -13.461 -4.086 1 98.5 77 GLY B C 1
ATOM 1631 O O . GLY B 1 77 ? -20.047 -12.555 -4.375 1 98.5 77 GLY B O 1
ATOM 1632 N N . PRO B 1 78 ? -21.281 -14.344 -4.934 1 98.31 78 PRO B N 1
ATOM 1633 C CA . PRO B 1 78 ? -20.781 -14.32 -6.309 1 98.31 78 PRO B CA 1
ATOM 1634 C C . PRO B 1 78 ? -21.141 -13.031 -7.047 1 98.31 78 PRO B C 1
ATOM 1636 O O . PRO B 1 78 ? -22.172 -12.43 -6.781 1 98.31 78 PRO B O 1
ATOM 1639 N N . TYR B 1 79 ? -20.219 -12.586 -7.93 1 98.5 79 TYR B N 1
ATOM 1640 C CA . TYR B 1 79 ? -20.469 -11.445 -8.797 1 98.5 79 TYR B CA 1
ATOM 1641 C C . TYR B 1 79 ? -19.625 -11.531 -10.07 1 98.5 79 TYR B C 1
ATOM 1643 O O . TYR B 1 79 ? -18.656 -12.289 -10.125 1 98.5 79 TYR B O 1
ATOM 1651 N N . ASP B 1 80 ? -20.016 -10.75 -11.031 1 98.31 80 ASP B N 1
ATOM 1652 C CA . ASP B 1 80 ? -19.266 -10.68 -12.289 1 98.31 80 ASP B CA 1
ATOM 1653 C C . ASP B 1 80 ? -18.359 -9.453 -12.312 1 98.31 80 ASP B C 1
ATOM 1655 O O . ASP B 1 80 ? -18.703 -8.406 -11.773 1 98.31 80 ASP B O 1
ATOM 1659 N N . THR B 1 81 ? -17.188 -9.633 -12.969 1 97.69 81 THR B N 1
ATOM 1660 C CA . THR B 1 81 ? -16.25 -8.523 -13.109 1 97.69 81 THR B CA 1
ATOM 1661 C C . THR B 1 81 ? -15.344 -8.734 -14.32 1 97.69 81 THR B C 1
ATOM 1663 O O . THR B 1 81 ? -15.578 -9.641 -15.133 1 97.69 81 THR B O 1
ATOM 1666 N N . GLN B 1 82 ? -14.477 -7.816 -14.516 1 97.5 82 GLN B N 1
ATOM 1667 C CA . GLN B 1 82 ? -13.43 -7.906 -15.531 1 97.5 82 GLN B CA 1
ATOM 1668 C C . GLN B 1 82 ? -12.047 -7.746 -14.906 1 97.5 82 GLN B C 1
ATOM 1670 O O . GLN B 1 82 ? -11.867 -6.945 -13.984 1 97.5 82 GLN B O 1
ATOM 1675 N N . GLU B 1 83 ? -11.156 -8.523 -15.453 1 96.81 83 GLU B N 1
ATOM 1676 C CA . GLU B 1 83 ? -9.805 -8.469 -14.906 1 96.81 83 GLU B CA 1
ATOM 1677 C C . GLU B 1 83 ? -8.766 -8.43 -16.031 1 96.81 83 GLU B C 1
ATOM 1679 O O . GLU B 1 83 ? -8.984 -8.984 -17.109 1 96.81 83 GLU B O 1
ATOM 1684 N N . GLY B 1 84 ? -7.688 -7.738 -15.672 1 95.62 84 GLY B N 1
ATOM 1685 C CA . GLY B 1 84 ? -6.453 -7.879 -16.422 1 95.62 84 GLY B CA 1
ATOM 1686 C C . GLY B 1 84 ? -5.391 -8.672 -15.688 1 95.62 84 GLY B C 1
ATOM 1687 O O . GLY B 1 84 ? -5.633 -9.172 -14.594 1 95.62 84 GLY B O 1
ATOM 1688 N N . CYS B 1 85 ? -4.312 -8.883 -16.344 1 95.69 85 CYS B N 1
ATOM 1689 C CA . CYS B 1 85 ? -3.15 -9.578 -15.797 1 95.69 85 CYS B CA 1
ATOM 1690 C C . CYS B 1 85 ? -1.86 -9.039 -16.406 1 95.69 85 CYS B C 1
ATOM 1692 O O . CYS B 1 85 ? -1.802 -8.75 -17.594 1 95.69 85 CYS B O 1
ATOM 1694 N N . LEU B 1 86 ? -0.908 -8.938 -15.5 1 95.88 86 LEU B N 1
ATOM 1695 C CA . LEU B 1 86 ? 0.381 -8.453 -15.984 1 95.88 86 LEU B CA 1
ATOM 1696 C C . LEU B 1 86 ? 0.931 -9.359 -17.078 1 95.88 86 LEU B C 1
ATOM 1698 O O . LEU B 1 86 ? 1.642 -8.898 -17.969 1 95.88 86 LEU B O 1
ATOM 1702 N N . SER B 1 87 ? 0.63 -10.586 -17.062 1 96.94 87 SER B N 1
ATOM 1703 C CA . SER B 1 87 ? 1.142 -11.586 -17.984 1 96.94 87 SER B CA 1
ATOM 1704 C C . SER B 1 87 ? 0.326 -11.602 -19.281 1 96.94 87 SER B C 1
ATOM 1706 O O . SER B 1 87 ? 0.749 -12.18 -20.281 1 96.94 87 SER B O 1
ATOM 1708 N N . LEU B 1 88 ? -0.817 -11.039 -19.297 1 95.31 88 LEU B N 1
ATOM 1709 C CA . LEU B 1 88 ? -1.744 -11.148 -20.422 1 95.31 88 LEU B CA 1
ATOM 1710 C C . LEU B 1 88 ? -2.107 -9.773 -20.969 1 95.31 88 LEU B C 1
ATOM 1712 O O . LEU B 1 88 ? -1.989 -8.773 -20.25 1 95.31 88 LEU B O 1
ATOM 1716 N N . SER B 1 89 ? -2.596 -9.773 -22.203 1 94.31 89 SER B N 1
ATOM 1717 C CA . SER B 1 89 ? -3.057 -8.523 -22.797 1 94.31 89 SER B CA 1
ATOM 1718 C C . SER B 1 89 ? -4.555 -8.336 -22.594 1 94.31 89 SER B C 1
ATOM 1720 O O . SER B 1 89 ? -5.328 -9.281 -22.688 1 94.31 89 SER B O 1
ATOM 1722 N N . GLY B 1 90 ? -4.84 -7.098 -22.25 1 94.38 90 GLY B N 1
ATOM 1723 C CA . GLY B 1 90 ? -6.25 -6.742 -22.188 1 94.38 90 GLY B CA 1
ATOM 1724 C C . GLY B 1 90 ? -6.934 -7.246 -20.922 1 94.38 90 GLY B C 1
ATOM 1725 O O . GLY B 1 90 ? -6.27 -7.617 -19.953 1 94.38 90 GLY B O 1
ATOM 1726 N N . GLU B 1 91 ? -8.242 -7.066 -20.875 1 96.62 91 GLU B N 1
ATOM 1727 C CA . GLU B 1 91 ? -9.094 -7.52 -19.781 1 96.62 91 GLU B CA 1
ATOM 1728 C C . GLU B 1 91 ? -10.07 -8.594 -20.25 1 96.62 91 GLU B C 1
ATOM 1730 O O . GLU B 1 91 ? -10.422 -8.648 -21.438 1 96.62 91 GLU B O 1
ATOM 1735 N N . ARG B 1 92 ? -10.445 -9.516 -19.391 1 97 92 ARG B N 1
ATOM 1736 C CA . ARG B 1 92 ? -11.391 -10.594 -19.672 1 97 92 ARG B CA 1
ATOM 1737 C C . ARG B 1 92 ? -12.477 -10.656 -18.609 1 97 92 ARG B C 1
ATOM 1739 O O . ARG B 1 92 ? -12.219 -10.367 -17.438 1 97 92 ARG B O 1
ATOM 1746 N N . PRO B 1 93 ? -13.656 -11.047 -19.125 1 97.62 93 PRO B N 1
ATOM 1747 C CA . PRO B 1 93 ? -14.695 -11.258 -18.109 1 97.62 93 PRO B CA 1
ATOM 1748 C C . PRO B 1 93 ? -14.438 -12.484 -17.234 1 97.62 93 PRO B C 1
ATOM 1750 O O . PRO B 1 93 ? -13.883 -13.477 -17.719 1 97.62 93 PRO B O 1
ATOM 1753 N N . THR B 1 94 ? -14.852 -12.336 -15.961 1 98.12 94 THR B N 1
ATOM 1754 C CA . THR B 1 94 ? -14.711 -13.469 -15.055 1 98.12 94 THR B CA 1
ATOM 1755 C C . THR B 1 94 ? -15.719 -13.375 -13.914 1 98.12 94 THR B C 1
ATOM 1757 O O . THR B 1 94 ? -16.422 -12.367 -13.773 1 98.12 94 THR B O 1
ATOM 1760 N N . HIS B 1 95 ? -15.742 -14.547 -13.18 1 98.19 95 HIS B N 1
ATOM 1761 C CA . HIS B 1 95 ? -16.594 -14.664 -12 1 98.19 95 HIS B CA 1
ATOM 1762 C C . HIS B 1 95 ? -15.758 -14.742 -10.727 1 98.19 95 HIS B C 1
ATOM 1764 O O . HIS B 1 95 ? -14.781 -15.492 -10.664 1 98.19 95 HIS B O 1
ATOM 1770 N N . ARG B 1 96 ? -16.188 -13.805 -9.773 1 98.69 96 ARG B N 1
ATOM 1771 C CA . ARG B 1 96 ? -15.469 -13.781 -8.5 1 98.69 96 ARG B CA 1
ATOM 1772 C C . ARG B 1 96 ? -16.453 -13.836 -7.324 1 98.69 96 ARG B C 1
ATOM 1774 O O . ARG B 1 96 ? -17.672 -13.82 -7.523 1 98.69 96 ARG B O 1
ATOM 1781 N N . PHE B 1 97 ? -15.898 -13.984 -6.148 1 98.75 97 PHE B N 1
ATOM 1782 C CA . PHE B 1 97 ? -16.672 -14.016 -4.906 1 98.75 97 PHE B CA 1
ATOM 1783 C C . PHE B 1 97 ? -16.219 -12.891 -3.971 1 98.75 97 PHE B C 1
ATOM 1785 O O . PHE B 1 97 ? -15.031 -12.617 -3.84 1 98.75 97 PHE B O 1
ATOM 1792 N N . LYS B 1 98 ? -17.156 -12.234 -3.35 1 98.5 98 LYS B N 1
ATOM 1793 C CA . LYS B 1 98 ? -16.891 -11.062 -2.52 1 98.5 98 LYS B CA 1
ATOM 1794 C C . LYS B 1 98 ? -16.109 -11.438 -1.264 1 98.5 98 LYS B C 1
ATOM 1796 O O . LYS B 1 98 ? -15.32 -10.648 -0.759 1 98.5 98 LYS B O 1
ATOM 1801 N N . THR B 1 99 ? -16.406 -12.641 -0.756 1 98.69 99 THR B N 1
ATOM 1802 C CA . THR B 1 99 ? -15.797 -13.125 0.475 1 98.69 99 THR B CA 1
ATOM 1803 C C . THR B 1 99 ? -15.227 -14.523 0.281 1 98.69 99 THR B C 1
ATOM 1805 O O . THR B 1 99 ? -15.898 -15.406 -0.259 1 98.69 99 THR B O 1
ATOM 1808 N N . ILE B 1 100 ? -13.992 -14.656 0.734 1 98.88 100 ILE B N 1
ATOM 1809 C CA . ILE B 1 100 ? -13.383 -15.977 0.65 1 98.88 100 ILE B CA 1
ATOM 1810 C C . ILE B 1 100 ? -12.633 -16.281 1.945 1 98.88 100 ILE B C 1
ATOM 1812 O O . ILE B 1 100 ? -12.117 -15.375 2.602 1 98.88 100 ILE B O 1
ATOM 1816 N N . ASP B 1 101 ? -12.57 -17.547 2.279 1 98.88 101 ASP B N 1
ATOM 1817 C CA . ASP B 1 101 ? -11.633 -18.062 3.273 1 98.88 101 ASP B CA 1
ATOM 1818 C C . ASP B 1 101 ? -10.438 -18.734 2.607 1 98.88 101 ASP B C 1
ATOM 1820 O O . ASP B 1 101 ? -10.602 -19.516 1.667 1 98.88 101 ASP B O 1
ATOM 1824 N N . VAL B 1 102 ? -9.297 -18.422 3.111 1 98.88 102 VAL B N 1
ATOM 1825 C CA . VAL B 1 102 ? -8.086 -18.969 2.502 1 98.88 102 VAL B CA 1
ATOM 1826 C C . VAL B 1 102 ? -7.203 -19.594 3.58 1 98.88 102 VAL B C 1
ATOM 1828 O O . VAL B 1 102 ? -7 -19 4.645 1 98.88 102 VAL B O 1
ATOM 1831 N N . THR B 1 103 ? -6.707 -20.797 3.361 1 98.88 103 THR B N 1
ATOM 1832 C CA . THR B 1 103 ? -5.609 -21.391 4.125 1 98.88 103 THR B CA 1
ATOM 1833 C C . THR B 1 103 ? -4.301 -21.281 3.352 1 98.88 103 THR B C 1
ATOM 1835 O O . THR B 1 103 ? -4.281 -21.438 2.127 1 98.88 103 THR B O 1
ATOM 1838 N N . PHE B 1 104 ? -3.242 -20.953 4.078 1 98.88 104 PHE B N 1
ATOM 1839 C CA . PHE B 1 104 ? -1.939 -20.828 3.434 1 98.88 104 PHE B CA 1
ATOM 1840 C C . PHE B 1 104 ? -0.818 -20.859 4.465 1 98.88 104 PHE B C 1
ATOM 1842 O O . PHE B 1 104 ? -1.077 -20.906 5.672 1 98.88 104 PHE B O 1
ATOM 1849 N N . LEU B 1 105 ? 0.389 -21.062 4.02 1 98.62 105 LEU B N 1
ATOM 1850 C CA . LEU B 1 105 ? 1.567 -20.859 4.852 1 98.62 105 LEU B CA 1
ATOM 1851 C C . LEU B 1 105 ? 2.143 -19.453 4.629 1 98.62 105 LEU B C 1
ATOM 1853 O O . LEU B 1 105 ? 2.189 -18.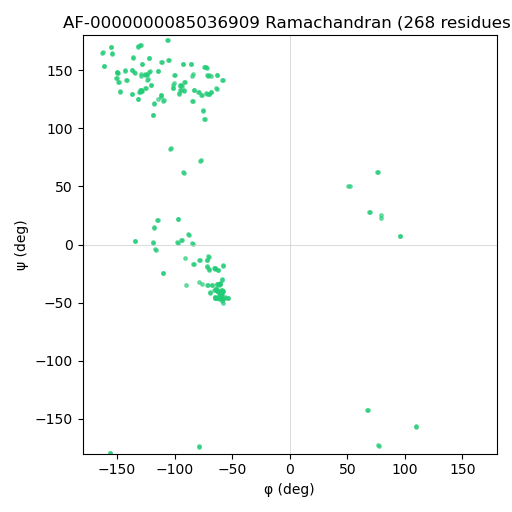969 3.496 1 98.62 105 LEU B O 1
ATOM 1857 N N . ASN B 1 106 ? 2.521 -18.797 5.719 1 97.69 106 ASN B N 1
ATOM 1858 C CA . ASN B 1 106 ? 3.186 -17.5 5.559 1 97.69 106 ASN B CA 1
ATOM 1859 C C . ASN B 1 106 ? 4.656 -17.672 5.191 1 97.69 106 ASN B C 1
ATOM 1861 O O . ASN B 1 106 ? 5.109 -18.781 4.918 1 97.69 106 ASN B O 1
ATOM 1865 N N . GLN B 1 107 ? 5.418 -16.594 5.137 1 95.44 107 GLN B N 1
ATOM 1866 C CA . GLN B 1 107 ? 6.801 -16.609 4.664 1 95.44 107 GLN B CA 1
ATOM 1867 C C . GLN B 1 107 ? 7.676 -17.484 5.562 1 95.44 107 GLN B C 1
ATOM 1869 O O . GLN B 1 107 ? 8.742 -17.938 5.141 1 95.44 107 GLN B O 1
ATOM 1874 N N . ASN B 1 108 ? 7.238 -17.688 6.773 1 95.12 108 ASN B N 1
ATOM 1875 C CA . ASN B 1 108 ? 7.961 -18.547 7.715 1 95.12 108 ASN B CA 1
ATOM 1876 C C . ASN B 1 108 ? 7.434 -19.969 7.688 1 95.12 108 ASN B C 1
ATOM 1878 O O . ASN B 1 108 ? 7.746 -20.766 8.578 1 95.12 108 ASN B O 1
ATOM 1882 N N . PHE B 1 109 ? 6.484 -20.234 6.781 1 96.81 109 PHE B N 1
ATOM 1883 C CA . PHE B 1 109 ? 5.887 -21.547 6.547 1 96.81 109 PHE B CA 1
ATOM 1884 C C . PHE B 1 109 ? 5.023 -21.969 7.727 1 96.81 109 PHE B C 1
ATOM 1886 O O . PHE B 1 109 ? 4.98 -23.141 8.086 1 96.81 109 PHE B O 1
ATOM 1893 N N . GLN B 1 110 ? 4.52 -21.016 8.391 1 98 110 GLN B N 1
ATOM 1894 C CA . GLN B 1 110 ? 3.523 -21.266 9.43 1 98 110 GLN B CA 1
ATOM 1895 C C . GLN B 1 110 ? 2.111 -21.203 8.852 1 98 110 GLN B C 1
ATOM 1897 O O . GLN B 1 110 ? 1.782 -20.297 8.078 1 98 110 GLN B O 1
ATOM 1902 N N . LYS B 1 111 ? 1.272 -22.078 9.289 1 98.31 111 LYS B N 1
ATOM 1903 C CA . LYS B 1 111 ? -0.089 -22.188 8.781 1 98.31 111 LYS B CA 1
ATOM 1904 C C . LYS B 1 111 ? -0.928 -20.984 9.18 1 98.31 111 LYS B C 1
ATOM 1906 O O . LYS B 1 111 ? -0.86 -20.531 10.32 1 98.31 111 LYS B O 1
ATOM 1911 N N . GLN B 1 112 ? -1.601 -20.438 8.188 1 98.44 112 GLN B N 1
ATOM 1912 C CA . GLN B 1 112 ? -2.537 -19.344 8.383 1 98.44 112 GLN B CA 1
ATOM 1913 C C . GLN B 1 112 ? -3.918 -19.688 7.836 1 98.44 112 GLN B C 1
ATOM 1915 O O . GLN B 1 112 ? -4.039 -20.469 6.891 1 98.44 112 GLN B O 1
ATOM 1920 N N . ARG B 1 113 ? -4.898 -19.219 8.445 1 98.44 113 ARG B N 1
ATOM 1921 C CA . ARG B 1 113 ? -6.27 -19.203 7.945 1 98.44 113 ARG B CA 1
ATOM 1922 C C . ARG B 1 113 ? -6.898 -17.812 8.102 1 98.44 113 ARG B C 1
ATOM 1924 O O . ARG B 1 113 ? -6.945 -17.281 9.211 1 98.44 113 ARG B O 1
ATOM 1931 N N . GLN B 1 114 ? -7.387 -17.266 7.066 1 98.06 114 GLN B N 1
ATOM 1932 C CA . GLN B 1 114 ? -7.887 -15.898 7.129 1 98.06 114 GLN B CA 1
ATOM 1933 C C . GLN B 1 114 ? -9.031 -15.688 6.137 1 98.06 114 GLN B C 1
ATOM 1935 O O . GLN B 1 114 ? -9.078 -16.328 5.09 1 98.06 114 GLN B O 1
ATOM 1940 N N . THR B 1 115 ? -9.938 -14.82 6.508 1 98.56 115 THR B N 1
ATOM 1941 C CA . THR B 1 115 ? -11.008 -14.375 5.621 1 98.56 115 THR B CA 1
ATOM 1942 C C . THR B 1 115 ? -10.625 -13.078 4.918 1 98.56 115 THR B C 1
ATOM 1944 O O . THR B 1 115 ? -10.07 -12.172 5.543 1 98.56 115 THR B O 1
ATOM 1947 N N . PHE B 1 116 ? -10.828 -13.008 3.619 1 97.69 116 PHE B N 1
ATOM 1948 C CA . PHE B 1 116 ? -10.594 -11.805 2.828 1 97.69 116 PHE B CA 1
ATOM 1949 C C . PHE B 1 116 ? -11.867 -11.375 2.107 1 97.69 116 PHE B C 1
ATOM 1951 O O . PHE B 1 116 ? -12.695 -12.211 1.748 1 97.69 116 PHE B O 1
ATOM 1958 N N . THR B 1 117 ? -11.977 -10.102 1.931 1 96.94 117 THR B N 1
ATOM 1959 C CA . THR B 1 117 ? -13.164 -9.562 1.276 1 96.94 117 THR B CA 1
ATOM 1960 C C . THR B 1 117 ? -12.781 -8.5 0.251 1 96.94 117 THR B C 1
ATOM 1962 O O . THR B 1 117 ? -11.641 -8.031 0.235 1 96.94 117 THR B O 1
ATOM 1965 N N . GLY B 1 118 ? -13.68 -8.219 -0.635 1 94.62 118 GLY B N 1
ATOM 1966 C CA . GLY B 1 118 ? -13.516 -7.109 -1.562 1 94.62 118 GLY B CA 1
ATOM 1967 C C . GLY B 1 118 ? -12.398 -7.324 -2.559 1 94.62 118 GLY B C 1
ATOM 1968 O O . GLY B 1 118 ? -12.211 -8.438 -3.061 1 94.62 118 GLY B O 1
ATOM 1969 N N . PHE B 1 119 ? -11.664 -6.285 -2.896 1 93.5 119 PHE B N 1
ATOM 1970 C CA . PHE B 1 119 ? -10.672 -6.281 -3.965 1 93.5 119 PHE B CA 1
ATOM 1971 C C . PHE B 1 119 ? -9.539 -7.25 -3.654 1 93.5 119 PHE B C 1
ATOM 1973 O O . PHE B 1 119 ? -9.055 -7.957 -4.543 1 93.5 119 PHE B O 1
ATOM 1980 N N . VAL B 1 120 ? -9.156 -7.281 -2.418 1 95.56 120 VAL B N 1
ATOM 1981 C CA . VAL B 1 120 ? -8.086 -8.195 -2.021 1 95.56 120 VAL B CA 1
ATOM 1982 C C . VAL B 1 120 ? -8.523 -9.641 -2.277 1 95.56 120 VAL B C 1
ATOM 1984 O O . VAL B 1 120 ? -7.734 -10.453 -2.762 1 95.56 120 VAL B O 1
ATOM 1987 N N . ALA B 1 121 ? -9.781 -9.945 -1.971 1 98.06 121 ALA B N 1
ATOM 1988 C CA . ALA B 1 121 ? -10.328 -11.273 -2.252 1 98.06 121 ALA B CA 1
ATOM 1989 C C . ALA B 1 121 ? -10.266 -11.586 -3.742 1 98.06 121 ALA B C 1
ATOM 1991 O O . ALA B 1 121 ? -9.898 -12.695 -4.137 1 98.06 121 ALA B O 1
ATOM 1992 N N . GLN B 1 122 ? -10.602 -10.617 -4.539 1 98.06 122 GLN B N 1
ATOM 1993 C CA . GLN B 1 122 ? -10.578 -10.781 -5.992 1 98.06 122 GLN B CA 1
ATOM 1994 C C . GLN B 1 122 ? -9.172 -11.102 -6.488 1 98.06 122 GLN B C 1
ATOM 1996 O O . GLN B 1 122 ? -8.984 -12.008 -7.297 1 98.06 122 GLN B O 1
ATOM 2001 N N . ILE B 1 123 ? -8.195 -10.43 -6.004 1 97.88 123 ILE B N 1
ATOM 2002 C CA . ILE B 1 123 ? -6.812 -10.609 -6.422 1 97.88 123 ILE B CA 1
ATOM 2003 C C . ILE B 1 123 ? -6.336 -12.016 -6.043 1 97.88 123 ILE B C 1
ATOM 2005 O O . ILE B 1 123 ? -5.699 -12.695 -6.848 1 97.88 123 ILE B O 1
ATOM 2009 N N . ILE B 1 124 ? -6.641 -12.398 -4.793 1 98.69 124 ILE B N 1
ATOM 2010 C CA . ILE B 1 124 ? -6.207 -13.711 -4.312 1 98.69 124 ILE B CA 1
ATOM 2011 C C . ILE B 1 124 ? -6.797 -14.805 -5.195 1 98.69 124 ILE B C 1
ATOM 2013 O O . ILE B 1 124 ? -6.102 -15.75 -5.574 1 98.69 124 ILE B O 1
ATOM 2017 N N . GLN B 1 125 ? -8.07 -14.672 -5.484 1 98.81 125 GLN B N 1
ATOM 2018 C CA . GLN B 1 125 ? -8.711 -15.633 -6.383 1 98.81 125 GLN B CA 1
ATOM 2019 C C . GLN B 1 125 ? -7.98 -15.703 -7.723 1 98.81 125 GLN B C 1
ATOM 2021 O O . GLN B 1 125 ? -7.691 -16.797 -8.219 1 98.81 125 GLN B O 1
ATOM 2026 N N . HIS B 1 126 ? -7.625 -14.594 -8.336 1 98.62 126 HIS B N 1
ATOM 2027 C CA . HIS B 1 126 ? -6.914 -14.516 -9.602 1 98.62 126 HIS B CA 1
ATOM 2028 C C . HIS B 1 126 ? -5.574 -15.234 -9.531 1 98.62 126 HIS B C 1
ATOM 2030 O O . HIS B 1 126 ? -5.273 -16.078 -10.383 1 98.62 126 HIS B O 1
ATOM 2036 N N . GLU B 1 127 ? -4.789 -14.922 -8.453 1 98.69 127 GLU B N 1
ATOM 2037 C CA . GLU B 1 127 ? -3.439 -15.469 -8.344 1 98.69 127 GLU B CA 1
ATOM 2038 C C . GLU B 1 127 ? -3.473 -16.953 -8.016 1 98.69 127 GLU B C 1
ATOM 2040 O O . GLU B 1 127 ? -2.609 -17.719 -8.461 1 98.69 127 GLU B O 1
ATOM 2045 N N . VAL B 1 128 ? -4.465 -17.422 -7.203 1 98.75 128 VAL B N 1
ATOM 2046 C CA . VAL B 1 128 ? -4.609 -18.844 -6.91 1 98.75 128 VAL B CA 1
ATOM 2047 C C . VAL B 1 128 ? -4.957 -19.594 -8.188 1 98.75 128 VAL B C 1
ATOM 2049 O O . VAL B 1 128 ? -4.492 -20.719 -8.398 1 98.75 128 VAL B O 1
ATOM 2052 N N . GLU B 1 129 ? -5.793 -19.016 -9.039 1 98.5 129 GLU B N 1
ATOM 2053 C CA . GLU B 1 129 ? -6.098 -19.625 -10.328 1 98.5 129 GLU B CA 1
ATOM 2054 C C . GLU B 1 129 ? -4.832 -19.797 -11.164 1 98.5 129 GLU B C 1
ATOM 2056 O O . GLU B 1 129 ? -4.68 -20.812 -11.859 1 98.5 129 GLU B O 1
ATOM 2061 N N . HIS B 1 130 ? -3.957 -18.828 -11.117 1 98.38 130 HIS B N 1
ATOM 2062 C CA . HIS B 1 130 ? -2.662 -19.016 -11.766 1 98.38 130 HIS B CA 1
ATOM 2063 C C . HIS B 1 130 ? -1.984 -20.297 -11.281 1 98.38 130 HIS B C 1
ATOM 2065 O O . HIS B 1 130 ? -1.465 -21.062 -12.094 1 98.38 130 HIS B O 1
ATOM 2071 N N . CYS B 1 131 ? -1.983 -20.516 -9.984 1 98.44 131 CYS B N 1
ATOM 2072 C CA . CYS B 1 131 ? -1.38 -21.719 -9.422 1 98.44 131 CYS B CA 1
ATOM 2073 C C . CYS B 1 131 ? -2.059 -22.969 -9.961 1 98.44 131 CYS B C 1
ATOM 2075 O O . CYS B 1 131 ? -1.422 -24.016 -10.086 1 98.44 131 CYS B O 1
ATOM 2077 N N . ASN B 1 132 ? -3.346 -22.859 -10.211 1 98.31 132 ASN B N 1
ATOM 2078 C CA . ASN B 1 132 ? -4.133 -24 -10.68 1 98.31 132 ASN B CA 1
ATOM 2079 C C . ASN B 1 132 ? -4.039 -24.156 -12.195 1 98.31 132 ASN B C 1
ATOM 2081 O O . ASN B 1 132 ? -4.676 -25.031 -12.773 1 98.31 132 ASN B O 1
ATOM 2085 N N . GLY B 1 133 ? -3.307 -23.344 -12.828 1 97.31 133 GLY B N 1
ATOM 2086 C CA . GLY B 1 133 ? -3.166 -23.391 -14.273 1 97.31 133 GLY B CA 1
ATOM 2087 C C . GLY B 1 133 ? -4.332 -22.766 -15.008 1 97.31 133 GLY B C 1
ATOM 2088 O O . GLY B 1 133 ? -4.641 -23.156 -16.141 1 97.31 133 GLY B O 1
ATOM 2089 N N . ILE B 1 134 ? -4.977 -21.906 -14.383 1 96.56 134 ILE B N 1
ATOM 2090 C CA . ILE B 1 134 ? -6.109 -21.188 -14.953 1 96.56 134 ILE B CA 1
ATOM 2091 C C . ILE B 1 134 ? -5.758 -19.703 -15.094 1 96.56 134 ILE B C 1
ATOM 2093 O O . ILE B 1 134 ? -5.262 -19.078 -14.148 1 96.56 134 ILE B O 1
ATOM 2097 N N . LEU B 1 135 ? -5.84 -18.984 -16.25 1 91.88 135 LEU B N 1
ATOM 2098 C CA . LEU B 1 135 ? -5.34 -17.625 -16.5 1 91.88 135 LEU B CA 1
ATOM 2099 C C . LEU B 1 135 ? -6.414 -16.594 -16.203 1 91.88 135 LEU B C 1
ATOM 2101 O O . LEU B 1 135 ? -6.109 -15.5 -15.719 1 91.88 135 LEU B O 1
ATOM 2105 N N . ILE B 1 136 ? -7.605 -16.703 -15.992 1 92.69 136 ILE B N 1
ATOM 2106 C CA . ILE B 1 136 ? -8.727 -15.836 -15.617 1 92.69 136 ILE B CA 1
ATOM 2107 C C . ILE B 1 136 ? -10.031 -16.625 -15.727 1 92.69 136 ILE B C 1
ATOM 2109 O O . ILE B 1 136 ? -10.227 -17.391 -16.672 1 92.69 136 ILE B O 1
#

Secondary structure (DSSP, 8-state):
---PPP--HHHHTSPPBPP-GGGHHHHHHHHHHHHHTTTT-SEEEGGGGT--BSEEEEEEEEEEEEEEEEEEEEEEEEEEEEEE-TTSSSEEEEEEEEEEEEEEE-TT--EEEEEEEHHHHHHHHHHHHHHTT---/---PPP--HHHHTSPPBPP-GGGHHHHHHHHHHHHHTTTT-SEEEGGGGT--BSEEEEEEEEEEEEEEEEEEEEEEEEEEEEEE-TTSSSEEEEEEEEEEEEEEE-TT--EEEEEEEHHHHHHHHHHHHHHTT---